Protein AF-A0AAN8AHF4-F1 (afdb_monomer_lite)

Organism: Eleginops maclovinus (NCBI:txid56733)

InterPro domains:
  IPR000933 Glycoside hydrolase, family 29 [PTHR10030] (126-225)
  IPR000933 Glycoside hydrolase, family 29 [SM00812] (24-226)
  IPR016286 Alpha-L-fucosidase, metazoa-type [PR00741] (83-99)
  IPR016286 Alpha-L-fucosidase, metazoa-type [PR00741] (102-120)
  IPR017853 Glycoside hydrolase superfamily [SSF51445] (24-225)
  IPR018526 Glycoside hydrolase, family 29, conserved site [PS00385] (202-213)
  IPR057739 Glycoside hydrolase family 29, N-terminal [PF01120] (23-51)
  IPR057739 Glycoside hydrolase family 29, N-terminal [PF01120] (125-225)

Structure (mmCIF, N/CA/C/O backbone):
data_AF-A0AAN8AHF4-F1
#
_entry.id   AF-A0AAN8AHF4-F1
#
loop_
_atom_site.group_PDB
_atom_site.id
_atom_site.type_symbol
_atom_site.label_atom_id
_atom_site.label_alt_id
_atom_site.label_comp_id
_atom_site.label_asym_id
_atom_site.label_entity_id
_atom_site.label_seq_id
_atom_site.pdbx_PDB_ins_code
_atom_site.Cartn_x
_atom_site.Cartn_y
_atom_site.Cartn_z
_atom_site.occupancy
_atom_site.B_iso_or_equiv
_atom_site.auth_seq_id
_atom_site.auth_comp_id
_atom_site.auth_asym_id
_atom_site.auth_atom_id
_atom_site.pdbx_PDB_model_num
ATOM 1 N N . MET A 1 1 ? -67.833 -39.218 -8.937 1.00 38.69 1 MET A N 1
ATOM 2 C CA . MET A 1 1 ? -66.653 -38.737 -8.179 1.00 38.69 1 MET A CA 1
ATOM 3 C C . MET A 1 1 ? -66.336 -37.324 -8.656 1.00 38.69 1 MET A C 1
ATOM 5 O O . MET A 1 1 ? -66.493 -37.080 -9.844 1.00 38.69 1 MET A O 1
ATOM 9 N N . ARG A 1 2 ? -65.985 -36.392 -7.760 1.00 33.12 2 ARG A N 1
ATOM 10 C CA . ARG A 1 2 ? -65.618 -35.001 -8.103 1.00 33.12 2 ARG A CA 1
ATOM 11 C C . ARG A 1 2 ? -64.093 -34.839 -7.963 1.00 33.12 2 ARG A C 1
ATOM 13 O O . ARG A 1 2 ? -63.563 -35.407 -7.009 1.00 33.12 2 ARG A O 1
ATOM 20 N N . PRO A 1 3 ? -63.396 -34.105 -8.849 1.00 38.19 3 PRO A N 1
ATOM 21 C CA . PRO A 1 3 ? -61.986 -33.776 -8.643 1.00 38.19 3 PRO A CA 1
ATOM 22 C C . PRO A 1 3 ? -61.829 -32.755 -7.495 1.00 38.19 3 PRO A C 1
ATOM 24 O O . PRO A 1 3 ? -62.759 -31.980 -7.250 1.00 38.19 3 PRO A O 1
ATOM 27 N N . PRO A 1 4 ? -60.695 -32.751 -6.771 1.00 44.31 4 PRO A N 1
ATOM 28 C CA . PRO A 1 4 ? -60.495 -31.883 -5.614 1.00 44.31 4 PRO A CA 1
ATOM 29 C C . PRO A 1 4 ? -60.093 -30.455 -6.010 1.00 44.31 4 PRO A C 1
ATOM 31 O O . PRO A 1 4 ? -59.394 -30.234 -6.999 1.00 44.31 4 PRO A O 1
ATOM 34 N N . CYS A 1 5 ? -60.499 -29.485 -5.192 1.00 35.28 5 CYS A N 1
ATOM 35 C CA . CYS A 1 5 ? -60.098 -28.088 -5.327 1.00 35.28 5 CYS A CA 1
ATOM 36 C C . CYS A 1 5 ? -58.601 -27.924 -5.021 1.00 35.28 5 CYS A C 1
ATOM 38 O O . CYS A 1 5 ? -58.158 -28.262 -3.923 1.00 35.28 5 CYS A O 1
ATOM 40 N N . ILE A 1 6 ? -57.835 -27.352 -5.952 1.00 41.75 6 ILE A N 1
ATOM 41 C CA . ILE A 1 6 ? -56.453 -26.932 -5.690 1.00 41.75 6 ILE A CA 1
ATOM 42 C C . ILE A 1 6 ? -56.496 -25.586 -4.966 1.00 41.75 6 ILE A C 1
ATOM 44 O O . ILE A 1 6 ? -56.970 -24.587 -5.507 1.00 41.75 6 ILE A O 1
ATOM 48 N N . LEU A 1 7 ? -56.007 -25.571 -3.726 1.00 36.88 7 LEU A N 1
ATOM 49 C CA . LEU A 1 7 ? -55.890 -24.365 -2.918 1.00 36.88 7 LEU A CA 1
ATOM 50 C C . LEU A 1 7 ? -54.727 -23.519 -3.460 1.00 36.88 7 LEU A C 1
ATOM 52 O O . LEU A 1 7 ? -53.560 -23.844 -3.240 1.00 36.88 7 LEU A O 1
ATOM 56 N N . ALA A 1 8 ? -55.038 -22.451 -4.195 1.00 38.78 8 ALA A N 1
ATOM 57 C CA . ALA A 1 8 ? -54.035 -21.535 -4.729 1.00 38.78 8 ALA A CA 1
ATOM 58 C C . ALA A 1 8 ? -53.413 -20.703 -3.595 1.00 38.78 8 ALA A C 1
ATOM 60 O O . ALA A 1 8 ? -53.875 -19.608 -3.274 1.00 38.78 8 ALA A O 1
ATOM 61 N N . PHE A 1 9 ? -52.351 -21.228 -2.985 1.00 37.09 9 PHE A N 1
ATOM 62 C CA . PHE A 1 9 ? -51.504 -20.468 -2.074 1.00 37.09 9 PHE A CA 1
ATOM 63 C C . PHE A 1 9 ? -50.723 -19.439 -2.90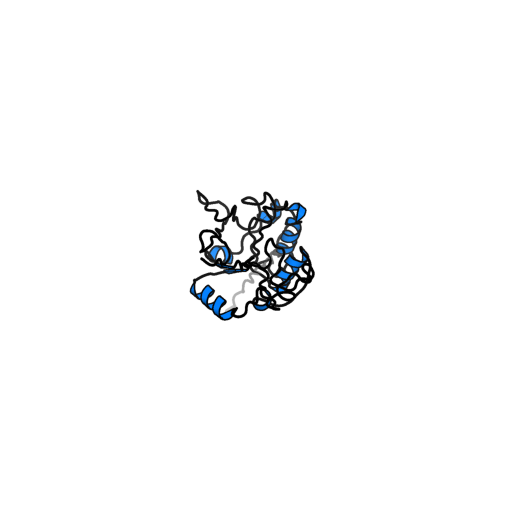4 1.00 37.09 9 PHE A C 1
ATOM 65 O O . PHE A 1 9 ? -49.637 -19.723 -3.411 1.00 37.09 9 PHE A O 1
ATOM 72 N N . MET A 1 10 ? -51.294 -18.243 -3.085 1.00 38.19 10 MET A N 1
ATOM 73 C CA . MET A 1 10 ? -50.546 -17.088 -3.580 1.00 38.19 10 MET A CA 1
ATOM 74 C C . MET A 1 10 ? -49.498 -16.734 -2.528 1.00 38.19 10 MET A C 1
ATOM 76 O O . MET A 1 10 ? -49.734 -15.922 -1.634 1.00 38.19 10 MET A O 1
ATOM 80 N N . CYS A 1 11 ? -48.336 -17.376 -2.631 1.00 34.38 11 CYS A N 1
ATOM 81 C CA . CYS A 1 11 ? -47.145 -16.947 -1.933 1.00 34.38 11 CYS A CA 1
ATOM 82 C C . CYS A 1 11 ? -46.786 -15.577 -2.507 1.00 34.38 11 CYS A C 1
ATOM 84 O O . CYS A 1 11 ? -46.173 -15.474 -3.571 1.00 34.38 11 CYS A O 1
ATOM 86 N N . VAL A 1 12 ? -47.252 -14.523 -1.833 1.00 43.41 12 VAL A N 1
ATOM 87 C CA . VAL A 1 12 ? -46.802 -13.160 -2.081 1.00 43.41 12 VAL A CA 1
ATOM 88 C C . VAL A 1 12 ? -45.327 -13.155 -1.718 1.00 43.41 12 VAL A C 1
ATOM 90 O O . VAL A 1 12 ? -44.956 -12.962 -0.561 1.00 43.41 12 VAL A O 1
ATOM 93 N N . ILE A 1 13 ? -44.486 -13.405 -2.723 1.00 48.22 13 ILE A N 1
ATOM 94 C CA . ILE A 1 13 ? -43.080 -13.040 -2.677 1.00 48.22 13 ILE A CA 1
ATOM 95 C C . ILE A 1 13 ? -43.102 -11.523 -2.583 1.00 48.22 13 ILE A C 1
ATOM 97 O O . ILE A 1 13 ? -43.191 -10.811 -3.584 1.00 48.22 13 ILE A O 1
ATOM 101 N N . LEU A 1 14 ? -43.088 -11.042 -1.342 1.00 40.38 14 LEU A N 1
ATOM 102 C CA . LEU A 1 14 ? -42.726 -9.681 -1.042 1.00 40.38 14 LEU A CA 1
ATOM 103 C C . LEU A 1 14 ? -41.308 -9.555 -1.591 1.00 40.38 14 LEU A C 1
ATOM 105 O O . LEU A 1 14 ? -40.358 -10.057 -0.989 1.00 40.38 14 LEU A O 1
ATOM 109 N N . LEU A 1 15 ? -41.185 -8.958 -2.778 1.00 44.09 15 LEU A N 1
ATOM 110 C CA . LEU A 1 15 ? -39.920 -8.469 -3.296 1.00 44.09 15 LEU A CA 1
ATOM 111 C C . LEU A 1 15 ? -39.477 -7.389 -2.316 1.00 44.09 15 LEU A C 1
ATOM 113 O O . LEU A 1 15 ? -39.756 -6.205 -2.497 1.00 44.09 15 LEU A O 1
ATOM 117 N N . MET A 1 16 ? -38.840 -7.833 -1.230 1.00 36.47 16 MET A N 1
ATOM 118 C CA . MET A 1 16 ? -38.055 -6.980 -0.370 1.00 36.47 16 MET A CA 1
ATOM 119 C C . MET A 1 16 ? -37.058 -6.323 -1.301 1.00 36.47 16 MET A C 1
ATOM 121 O O . MET A 1 16 ? -36.162 -6.974 -1.840 1.00 36.47 16 MET A O 1
ATOM 125 N N . TRP A 1 17 ? -37.289 -5.039 -1.541 1.00 35.91 17 TRP A N 1
ATOM 126 C CA . TRP A 1 17 ? -36.345 -4.165 -2.192 1.00 35.91 17 TRP A CA 1
ATOM 127 C C . TRP A 1 17 ? -35.107 -4.151 -1.304 1.00 35.91 17 TRP A C 1
ATOM 129 O O . TRP A 1 17 ? -35.029 -3.386 -0.347 1.00 35.91 17 TRP A O 1
ATOM 139 N N . ILE A 1 18 ? -34.179 -5.074 -1.576 1.00 41.53 18 ILE A N 1
ATOM 140 C CA . ILE A 1 18 ? -32.834 -5.034 -1.022 1.00 41.53 18 ILE A CA 1
ATOM 141 C C . ILE A 1 18 ? -32.282 -3.695 -1.503 1.00 41.53 18 ILE A C 1
ATOM 143 O O . ILE A 1 18 ? -32.168 -3.511 -2.722 1.00 41.53 18 ILE A O 1
ATOM 147 N N . PRO A 1 19 ? -31.960 -2.746 -0.606 1.00 41.09 19 PRO A N 1
ATOM 148 C CA . PRO A 1 19 ? -31.321 -1.512 -1.013 1.00 41.09 19 PRO A CA 1
ATOM 149 C C . PRO A 1 19 ? -29.890 -1.883 -1.406 1.00 41.09 19 PRO A C 1
ATOM 151 O O . PRO A 1 19 ? -28.977 -1.868 -0.588 1.00 41.09 19 PRO A O 1
ATOM 154 N N . GLY A 1 20 ? -29.699 -2.265 -2.670 1.00 40.81 20 GLY A N 1
ATOM 155 C CA . GLY A 1 20 ? -28.408 -2.624 -3.264 1.00 40.81 20 GLY A CA 1
ATOM 156 C C . GLY A 1 20 ? -27.466 -1.430 -3.446 1.00 40.81 20 GLY A C 1
ATOM 157 O O . GLY A 1 20 ? -26.623 -1.447 -4.335 1.00 40.81 20 GLY A O 1
ATOM 158 N N . GLY A 1 21 ? -27.640 -0.379 -2.645 1.00 45.28 21 GLY A N 1
ATOM 159 C CA . GLY A 1 21 ? -26.672 0.688 -2.474 1.00 45.28 21 GLY A CA 1
ATOM 160 C C . GLY A 1 21 ? -25.853 0.383 -1.233 1.00 45.28 21 GLY A C 1
ATOM 161 O O . GLY A 1 21 ? -26.339 0.554 -0.115 1.00 45.28 21 GLY A O 1
ATOM 162 N N . THR A 1 22 ? -24.607 -0.045 -1.423 1.00 58.72 22 THR A N 1
ATOM 163 C CA . THR A 1 22 ? -23.601 0.063 -0.367 1.00 58.72 22 THR A CA 1
ATOM 164 C C . THR A 1 22 ? -23.557 1.516 0.104 1.00 58.72 22 THR A C 1
ATOM 166 O O . THR A 1 22 ? -23.537 2.443 -0.712 1.00 58.72 22 THR A O 1
ATOM 169 N N . ALA A 1 23 ? -23.599 1.729 1.421 1.00 69.31 23 ALA A N 1
ATOM 170 C CA . ALA A 1 23 ? -23.460 3.066 1.983 1.00 69.31 23 ALA A CA 1
ATOM 171 C C . ALA A 1 23 ? -22.121 3.647 1.512 1.00 69.31 23 ALA A C 1
ATOM 173 O O . ALA A 1 23 ? -21.080 3.016 1.701 1.00 69.31 23 ALA A O 1
ATOM 174 N N . ARG A 1 24 ? -22.155 4.810 0.850 1.00 89.50 24 ARG A N 1
ATOM 175 C CA . ARG A 1 24 ? -20.937 5.425 0.320 1.00 89.50 24 ARG A CA 1
ATOM 176 C C . ARG A 1 24 ? -20.041 5.867 1.471 1.00 89.50 24 ARG A C 1
ATOM 178 O O . ARG A 1 24 ? -20.518 6.460 2.436 1.00 89.50 24 ARG A O 1
ATOM 185 N N . TYR A 1 25 ? -18.748 5.610 1.333 1.00 92.62 25 TYR A N 1
ATOM 186 C CA . TYR A 1 25 ? -17.740 6.068 2.277 1.00 92.62 25 TYR A CA 1
ATOM 187 C C . TYR A 1 25 ? -17.509 7.571 2.120 1.00 92.62 25 TYR A C 1
ATOM 189 O O . TYR A 1 25 ? -17.333 8.069 1.006 1.00 92.62 25 TYR A O 1
ATOM 197 N N . GLU A 1 26 ? -17.504 8.294 3.231 1.00 91.94 26 GLU A N 1
ATOM 198 C CA . GLU A 1 26 ? -17.165 9.714 3.279 1.00 91.94 26 GLU A CA 1
ATOM 199 C C . GLU A 1 26 ? -15.646 9.902 3.404 1.00 91.94 26 GLU A C 1
ATOM 201 O O . GLU A 1 26 ? -14.937 9.022 3.890 1.00 91.94 26 GLU A O 1
ATOM 206 N N . ALA A 1 27 ? -15.132 11.075 3.023 1.00 89.56 27 ALA A N 1
ATOM 207 C CA . ALA A 1 27 ? -13.710 11.424 3.125 1.00 89.56 27 ALA A CA 1
ATOM 208 C C . ALA A 1 27 ? -13.267 11.765 4.569 1.00 89.56 27 ALA A C 1
ATOM 210 O O . ALA A 1 27 ? -12.569 12.751 4.808 1.00 89.56 27 ALA A O 1
ATOM 211 N N . ASN A 1 28 ? -13.672 10.948 5.544 1.00 92.12 28 ASN A N 1
ATOM 212 C CA . ASN A 1 28 ? -13.270 11.047 6.945 1.00 92.12 28 ASN A CA 1
ATOM 213 C C . ASN A 1 28 ? -12.982 9.662 7.541 1.00 92.12 28 ASN A C 1
ATOM 215 O O . ASN A 1 28 ? -13.601 8.664 7.172 1.00 92.12 28 ASN A O 1
ATOM 219 N N . TRP A 1 29 ? -12.058 9.610 8.502 1.00 93.69 29 TRP A N 1
ATOM 220 C CA . TRP A 1 29 ? -11.602 8.356 9.107 1.00 93.69 29 TRP A CA 1
ATOM 221 C C . TRP A 1 29 ? -12.717 7.541 9.775 1.00 93.69 29 TRP A C 1
ATOM 223 O O . TRP A 1 29 ? -12.729 6.324 9.646 1.00 93.69 29 TRP A O 1
ATOM 233 N N . SER A 1 30 ? -13.713 8.192 10.387 1.00 93.25 30 SER A N 1
ATOM 234 C CA . SER A 1 30 ? -14.858 7.502 11.009 1.00 93.25 30 SER A CA 1
ATOM 235 C C . SER A 1 30 ? -15.657 6.652 10.008 1.00 93.25 30 SER A C 1
ATOM 237 O O . SER A 1 30 ? -16.135 5.571 10.349 1.00 93.25 30 SER A O 1
ATOM 239 N N . SER A 1 31 ? -15.773 7.114 8.759 1.00 94.56 31 SER A N 1
ATOM 240 C CA . SER A 1 31 ? -16.408 6.361 7.675 1.00 94.56 31 SER A CA 1
ATOM 241 C C . SER A 1 31 ? -15.459 5.325 7.061 1.00 94.56 31 SER A C 1
ATOM 243 O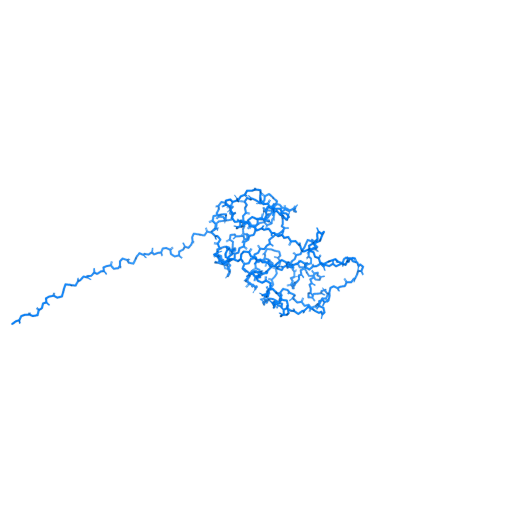 O . SER A 1 31 ? -15.832 4.164 6.892 1.00 94.56 31 SER A O 1
ATOM 245 N N . LEU A 1 32 ? -14.216 5.718 6.762 1.00 93.62 32 LEU A N 1
ATOM 246 C CA . LEU A 1 32 ? -13.232 4.867 6.081 1.00 93.62 32 LEU A CA 1
ATOM 247 C C . LEU A 1 32 ? -12.804 3.658 6.926 1.00 93.62 32 LEU A C 1
ATOM 249 O O . LEU A 1 32 ? -12.754 2.539 6.413 1.00 93.62 32 LEU A O 1
ATOM 253 N N . ASP A 1 33 ? -12.568 3.853 8.225 1.00 93.94 33 ASP A N 1
ATOM 254 C CA . ASP A 1 33 ? -12.136 2.797 9.151 1.00 93.94 33 ASP A CA 1
ATOM 255 C C . ASP A 1 33 ? -13.264 1.811 9.500 1.00 93.94 33 ASP A C 1
ATOM 257 O O . ASP A 1 33 ? -13.009 0.795 10.154 1.00 93.94 33 ASP A O 1
ATOM 261 N N . ALA A 1 34 ? -14.505 2.088 9.083 1.00 92.56 34 ALA A N 1
ATOM 262 C CA . ALA A 1 34 ? -15.643 1.178 9.200 1.00 92.56 34 ALA A CA 1
ATOM 263 C C . ALA A 1 34 ? -15.754 0.195 8.016 1.00 92.56 34 ALA A C 1
ATOM 265 O O . ALA A 1 34 ? -16.589 -0.713 8.052 1.00 92.56 34 ALA A O 1
ATOM 266 N N . ARG A 1 35 ? -14.932 0.342 6.962 1.00 92.31 35 ARG A N 1
ATOM 267 C CA . ARG A 1 35 ? -14.916 -0.594 5.829 1.00 92.31 35 ARG A CA 1
ATOM 268 C C . ARG A 1 35 ? -14.449 -1.988 6.284 1.00 92.31 35 ARG A C 1
ATOM 270 O O . ARG A 1 35 ? -13.342 -2.106 6.810 1.00 92.31 35 ARG A O 1
ATOM 277 N N . PRO A 1 36 ? -15.238 -3.058 6.064 1.00 92.81 36 PRO A N 1
ATOM 278 C CA . PRO A 1 36 ? -14.787 -4.414 6.352 1.00 92.81 36 PRO A CA 1
ATOM 279 C C . PRO A 1 36 ? -13.669 -4.819 5.387 1.00 92.81 36 PRO A C 1
ATOM 281 O O . PRO A 1 36 ? -13.697 -4.477 4.203 1.00 92.81 36 PRO A O 1
ATOM 284 N N . LEU A 1 37 ? -12.700 -5.590 5.880 1.00 91.69 37 LEU A N 1
ATOM 285 C CA . LEU A 1 37 ? -11.674 -6.172 5.021 1.00 91.69 37 LEU A CA 1
ATOM 286 C C . LEU A 1 37 ? -12.253 -7.306 4.153 1.00 91.69 37 LEU A C 1
ATOM 288 O O . LEU A 1 37 ? -13.049 -8.113 4.644 1.00 91.69 37 LEU A O 1
ATOM 292 N N . PRO A 1 38 ? -11.825 -7.417 2.886 1.00 93.12 38 PRO A N 1
ATOM 293 C CA . PRO A 1 38 ? -12.194 -8.510 2.007 1.00 93.12 38 PRO A CA 1
ATOM 294 C C . PRO A 1 38 ? -11.572 -9.821 2.499 1.00 93.12 38 PRO A C 1
ATOM 296 O O . PRO A 1 38 ? -10.428 -9.882 2.957 1.00 93.12 38 PRO A O 1
ATOM 299 N N . ARG A 1 39 ? -12.346 -10.902 2.381 1.00 92.81 39 ARG A N 1
ATOM 300 C CA . ARG A 1 39 ? -12.036 -12.207 2.983 1.00 92.81 39 ARG A CA 1
ATOM 301 C C . ARG A 1 39 ? -10.697 -12.803 2.529 1.00 92.81 39 ARG A C 1
ATOM 303 O O . ARG A 1 39 ? -10.022 -13.433 3.341 1.00 92.81 39 ARG A O 1
ATOM 310 N N . TRP A 1 40 ? -10.298 -12.575 1.276 1.00 93.19 40 TRP A N 1
ATOM 311 C CA . TRP A 1 40 ? -9.047 -13.105 0.725 1.00 93.19 40 TRP A CA 1
ATOM 312 C C . TRP A 1 40 ? -7.820 -12.638 1.527 1.00 93.19 40 TRP A C 1
ATOM 314 O O . TRP A 1 40 ? -6.910 -13.430 1.755 1.00 93.19 40 TRP A O 1
ATOM 324 N N . PHE A 1 41 ? -7.814 -11.392 2.021 1.00 92.31 41 PHE A N 1
ATOM 325 C CA . PHE A 1 41 ? -6.684 -10.843 2.775 1.00 92.31 41 PHE A CA 1
ATOM 326 C C . PHE A 1 41 ? -6.617 -11.411 4.194 1.00 92.31 41 PHE A C 1
ATOM 328 O O . PHE A 1 41 ? -5.527 -11.581 4.748 1.00 92.31 41 PHE A O 1
ATOM 335 N N . ASP A 1 42 ? -7.761 -11.783 4.788 1.00 90.50 42 ASP A N 1
ATOM 336 C CA . ASP A 1 42 ? -7.680 -12.588 6.000 1.00 90.50 42 ASP A CA 1
ATOM 337 C C . ASP A 1 42 ? -7.041 -13.945 5.703 1.00 90.50 42 ASP A C 1
ATOM 339 O O . ASP A 1 42 ? -6.094 -14.312 6.397 1.00 90.50 42 ASP A O 1
ATOM 343 N N . GLU A 1 43 ? -7.524 -14.656 4.683 1.00 91.25 43 GLU A N 1
ATOM 344 C CA . GLU A 1 43 ? -7.118 -16.025 4.337 1.00 91.25 43 GLU A CA 1
ATOM 345 C C . GLU A 1 43 ? -5.686 -16.145 3.790 1.00 91.25 43 GLU A C 1
ATOM 347 O O . GLU A 1 43 ? -5.088 -17.213 3.911 1.00 91.25 43 GLU A O 1
ATOM 352 N N . ALA A 1 44 ? -5.115 -15.068 3.246 1.00 88.44 44 ALA A N 1
ATOM 353 C CA . ALA A 1 44 ? -3.792 -15.046 2.624 1.00 88.44 44 ALA A CA 1
ATOM 354 C C . ALA A 1 44 ? -2.646 -15.450 3.573 1.00 88.44 44 ALA A C 1
ATOM 356 O O . ALA A 1 44 ? -1.797 -16.259 3.202 1.00 88.44 44 ALA A O 1
ATOM 357 N N . LYS A 1 45 ? -2.639 -14.894 4.795 1.00 89.62 45 LYS A N 1
ATOM 358 C CA . LYS A 1 45 ? -1.649 -15.053 5.891 1.00 89.62 45 LYS A CA 1
ATOM 359 C C . LYS A 1 45 ? -0.172 -14.714 5.581 1.00 89.62 45 LYS A C 1
ATOM 361 O O . LYS A 1 45 ? 0.514 -14.279 6.500 1.00 89.62 45 LYS A O 1
ATOM 366 N N . ILE A 1 46 ? 0.325 -14.917 4.358 1.00 87.38 46 ILE A N 1
ATOM 367 C CA . ILE A 1 46 ? 1.718 -14.686 3.933 1.00 87.38 46 ILE A CA 1
ATOM 368 C C . ILE A 1 46 ? 1.732 -14.018 2.551 1.00 87.38 46 ILE A C 1
ATOM 370 O O . ILE A 1 46 ? 1.065 -14.481 1.622 1.00 87.38 46 ILE A O 1
ATOM 374 N N . GLY A 1 47 ? 2.548 -12.975 2.406 1.00 84.44 47 GLY A N 1
ATOM 375 C CA . GLY A 1 47 ? 2.866 -12.326 1.135 1.00 84.44 47 GLY A CA 1
ATOM 376 C C . GLY A 1 47 ? 4.352 -11.988 1.033 1.00 84.44 47 GLY A C 1
ATOM 377 O O . GLY A 1 47 ? 5.091 -12.108 2.012 1.00 84.44 47 GLY A O 1
ATOM 378 N N . ILE A 1 48 ? 4.791 -11.580 -0.157 1.00 81.62 48 ILE A N 1
ATOM 379 C CA . ILE A 1 48 ? 6.175 -11.161 -0.425 1.00 81.62 48 ILE A CA 1
ATOM 380 C C . ILE A 1 48 ? 6.209 -9.664 -0.714 1.00 81.62 48 ILE A C 1
ATOM 382 O O . ILE A 1 48 ? 5.450 -9.180 -1.546 1.00 81.62 48 ILE A O 1
ATOM 386 N N . PHE A 1 49 ? 7.120 -8.947 -0.057 1.00 81.81 49 PHE A N 1
ATOM 387 C CA . PHE A 1 49 ? 7.393 -7.539 -0.330 1.00 81.81 49 PHE A CA 1
ATOM 388 C C . PHE A 1 49 ? 8.691 -7.422 -1.133 1.00 81.81 49 PHE A C 1
ATOM 390 O O . PHE A 1 49 ? 9.743 -7.888 -0.694 1.00 81.81 49 PHE A O 1
ATOM 397 N N . ILE A 1 50 ? 8.619 -6.798 -2.305 1.00 76.62 50 ILE A N 1
ATOM 398 C CA . ILE A 1 50 ? 9.745 -6.550 -3.202 1.00 76.62 50 ILE A CA 1
ATOM 399 C C . ILE A 1 50 ? 10.123 -5.080 -3.089 1.00 76.62 50 ILE A C 1
ATOM 401 O O . ILE A 1 50 ? 9.349 -4.203 -3.471 1.00 76.62 50 ILE A O 1
ATOM 405 N N . HIS A 1 51 ? 11.339 -4.831 -2.615 1.00 75.75 51 HIS A N 1
ATOM 406 C CA . HIS A 1 51 ? 11.912 -3.498 -2.501 1.00 75.75 51 HIS A CA 1
ATOM 407 C C . HIS A 1 51 ? 13.187 -3.426 -3.364 1.00 75.75 51 HIS A C 1
ATOM 409 O O . HIS A 1 51 ? 14.267 -3.791 -2.890 1.00 75.75 51 HIS A O 1
ATOM 415 N N . PRO A 1 52 ? 13.089 -3.036 -4.651 1.00 68.38 52 PRO A N 1
ATOM 416 C CA . PRO A 1 52 ? 14.252 -2.937 -5.528 1.00 68.38 52 PRO A CA 1
ATOM 417 C C . PRO A 1 52 ? 15.186 -1.837 -5.014 1.00 68.38 52 PRO A C 1
ATOM 419 O O . PRO A 1 52 ? 14.777 -0.682 -4.926 1.00 68.38 52 PRO A O 1
ATOM 422 N N . SER A 1 53 ? 16.432 -2.169 -4.671 1.00 56.84 53 SER A N 1
ATOM 423 C CA . SER A 1 53 ? 17.426 -1.154 -4.317 1.00 56.84 53 SER A CA 1
ATOM 424 C C . SER A 1 53 ? 18.124 -0.616 -5.558 1.00 56.84 53 SER A C 1
ATOM 426 O O . SER A 1 53 ? 18.624 -1.360 -6.403 1.00 56.84 53 SER A O 1
ATOM 428 N N . ARG A 1 54 ? 18.259 0.707 -5.606 1.00 53.81 54 ARG A N 1
ATOM 429 C CA . ARG A 1 54 ? 19.337 1.350 -6.345 1.00 53.81 54 ARG A CA 1
ATOM 430 C C . ARG A 1 54 ? 20.590 1.301 -5.472 1.00 53.81 54 ARG A C 1
ATOM 432 O O . ARG A 1 54 ? 20.600 1.910 -4.405 1.00 53.81 54 ARG A O 1
ATOM 439 N N . SER A 1 55 ? 21.650 0.614 -5.907 1.00 44.41 55 SER A N 1
ATOM 440 C CA . SER A 1 55 ? 22.966 0.911 -5.328 1.00 44.41 55 SER A CA 1
ATOM 441 C C . SER A 1 55 ? 23.316 2.353 -5.697 1.00 44.41 55 SER A C 1
ATOM 443 O O . SER A 1 55 ? 23.269 2.725 -6.871 1.00 44.41 55 SER A O 1
ATOM 445 N N . LEU A 1 56 ? 23.617 3.175 -4.693 1.00 41.94 56 LEU A N 1
ATOM 446 C CA . LEU A 1 56 ? 23.988 4.581 -4.880 1.00 41.94 56 LEU A CA 1
ATOM 447 C C . LEU A 1 56 ? 25.465 4.756 -5.273 1.00 41.94 56 LEU A C 1
ATOM 449 O O . LEU A 1 56 ? 25.941 5.888 -5.388 1.00 41.94 56 LEU A O 1
ATOM 453 N N . ASP A 1 57 ? 26.176 3.659 -5.540 1.00 37.88 57 ASP A N 1
ATOM 454 C CA . ASP A 1 57 ? 27.573 3.685 -5.955 1.00 37.88 57 ASP A CA 1
ATOM 455 C C . ASP A 1 57 ? 27.726 4.184 -7.404 1.00 37.88 57 ASP A C 1
ATOM 457 O O . ASP A 1 57 ? 27.659 3.455 -8.399 1.00 37.88 57 ASP A O 1
ATOM 461 N N . SER A 1 58 ? 27.985 5.490 -7.494 1.00 38.62 58 SER A N 1
ATOM 462 C CA . SER A 1 58 ? 28.642 6.182 -8.609 1.00 38.62 58 SER A CA 1
ATOM 463 C C . SER A 1 58 ? 28.060 5.946 -10.013 1.00 38.62 58 SER A C 1
ATOM 465 O O . SER A 1 58 ? 28.670 5.304 -10.863 1.00 38.62 58 SER A O 1
ATOM 467 N N . GLY A 1 59 ? 26.907 6.558 -10.302 1.00 46.19 59 GLY A N 1
ATOM 468 C CA . GLY A 1 59 ? 26.457 6.814 -11.682 1.00 46.19 59 GLY A CA 1
ATOM 469 C C . GLY A 1 59 ? 26.011 5.593 -12.496 1.00 46.19 59 GLY A C 1
ATOM 470 O O . GLY A 1 59 ? 25.671 5.739 -13.670 1.00 46.19 59 GLY A O 1
ATOM 471 N N . SER A 1 60 ? 25.960 4.409 -11.889 1.00 51.66 60 SER A N 1
ATOM 472 C CA . SER A 1 60 ? 25.378 3.222 -12.507 1.00 51.66 60 SER A CA 1
ATOM 473 C C . SER A 1 60 ? 23.856 3.383 -12.670 1.00 51.66 60 SER A C 1
ATOM 475 O O . SER A 1 60 ? 23.140 3.877 -11.793 1.00 51.66 60 SER A O 1
ATOM 477 N N . THR A 1 61 ? 23.348 3.016 -13.847 1.00 55.28 61 THR A N 1
ATOM 478 C CA . THR A 1 61 ? 21.909 2.997 -14.146 1.00 55.28 61 THR A CA 1
ATOM 479 C C . THR A 1 61 ? 21.379 1.587 -13.921 1.00 55.28 61 THR A C 1
ATOM 481 O O . THR A 1 61 ? 21.996 0.624 -14.376 1.00 55.28 61 THR A O 1
ATOM 484 N N . ILE A 1 62 ? 20.232 1.448 -13.249 1.00 60.88 62 ILE A N 1
ATOM 485 C CA . ILE A 1 62 ? 19.523 0.162 -13.168 1.00 60.88 62 ILE A CA 1
ATOM 486 C C . ILE A 1 62 ? 19.179 -0.259 -14.600 1.00 60.88 62 ILE A C 1
ATOM 488 O O . ILE A 1 62 ? 18.634 0.549 -15.340 1.00 60.88 62 ILE A O 1
ATOM 492 N N . ARG A 1 63 ? 19.503 -1.494 -15.001 1.00 56.81 63 ARG A N 1
ATOM 493 C CA . ARG A 1 63 ? 19.199 -2.013 -16.352 1.00 56.81 63 ARG A CA 1
ATOM 494 C C . ARG A 1 63 ? 18.198 -3.160 -16.387 1.00 56.81 63 ARG A C 1
ATOM 496 O O . ARG A 1 63 ? 17.685 -3.455 -17.455 1.00 56.81 63 ARG A O 1
ATOM 503 N N . ALA A 1 64 ? 17.933 -3.801 -15.244 1.00 65.69 64 ALA A N 1
ATOM 504 C CA . ALA A 1 64 ? 17.043 -4.964 -15.137 1.00 65.69 64 ALA A CA 1
ATOM 505 C C . ALA A 1 64 ? 17.331 -6.075 -16.182 1.00 65.69 64 ALA A C 1
ATOM 507 O O . ALA A 1 64 ? 16.435 -6.809 -16.580 1.00 65.69 64 ALA A O 1
ATOM 508 N N . GLU A 1 65 ? 18.591 -6.207 -16.616 1.00 72.31 65 GLU A N 1
ATOM 509 C CA . GLU A 1 65 ? 19.013 -7.003 -17.786 1.00 72.31 65 GLU A CA 1
ATOM 510 C C . GLU A 1 65 ? 18.712 -8.508 -17.652 1.00 72.31 65 GLU A C 1
ATOM 512 O O . GLU A 1 65 ? 18.493 -9.192 -18.647 1.00 72.31 65 GLU A O 1
ATOM 517 N N . PHE A 1 66 ? 18.626 -8.998 -16.412 1.00 75.88 66 PHE A N 1
ATOM 518 C CA . PHE A 1 66 ? 18.263 -10.376 -16.060 1.00 75.88 66 PHE A CA 1
ATOM 519 C C . PHE A 1 66 ? 16.931 -10.464 -15.289 1.00 75.88 66 PHE A C 1
ATOM 521 O O . PHE A 1 66 ? 16.697 -11.430 -14.564 1.00 75.88 66 PHE A O 1
ATOM 528 N N . PHE A 1 67 ? 16.070 -9.441 -15.381 1.00 72.12 67 PHE A N 1
ATOM 529 C CA . PHE A 1 67 ? 14.744 -9.473 -14.763 1.00 72.12 67 PHE A CA 1
ATOM 530 C C . PHE A 1 67 ? 13.760 -10.261 -15.632 1.00 72.12 67 PHE A C 1
ATOM 532 O O . PHE A 1 67 ? 13.307 -9.795 -16.681 1.00 72.12 67 PHE A O 1
ATOM 539 N N . ASP A 1 68 ? 13.418 -11.449 -15.143 1.00 73.00 68 ASP A N 1
ATOM 540 C CA . ASP A 1 68 ? 12.404 -12.328 -15.709 1.00 73.00 68 ASP A CA 1
ATOM 541 C C . ASP A 1 68 ? 11.212 -12.425 -14.731 1.00 73.00 68 ASP A C 1
ATOM 543 O O . ASP A 1 68 ? 11.344 -13.036 -13.661 1.00 73.00 68 ASP A O 1
ATOM 547 N N . PRO A 1 69 ? 10.055 -11.812 -15.052 1.00 70.00 69 PRO A N 1
ATOM 548 C CA . PRO A 1 69 ? 8.890 -11.833 -14.175 1.00 70.00 69 PRO A CA 1
ATOM 549 C C . PRO A 1 69 ? 8.234 -13.220 -14.074 1.00 70.00 69 PRO A C 1
ATOM 551 O O . PRO A 1 69 ? 7.565 -13.479 -13.073 1.00 70.00 69 PRO A O 1
ATOM 554 N N . GLU A 1 70 ? 8.431 -14.125 -15.042 1.00 64.31 70 GLU A N 1
ATOM 555 C CA . GLU A 1 70 ? 7.881 -15.487 -14.990 1.00 64.31 70 GLU A CA 1
ATOM 556 C C . GLU A 1 70 ? 8.641 -16.327 -13.957 1.00 64.31 70 GLU A C 1
ATOM 558 O O . GLU A 1 70 ? 8.025 -16.934 -13.078 1.00 64.31 70 GLU A O 1
ATOM 563 N N . ILE A 1 71 ? 9.979 -16.261 -13.969 1.00 70.94 71 ILE A N 1
ATOM 564 C CA . ILE A 1 71 ? 10.829 -16.903 -12.947 1.00 70.94 71 ILE A CA 1
ATOM 565 C C . ILE A 1 71 ? 10.485 -16.375 -11.546 1.00 70.94 71 ILE A C 1
ATOM 567 O O . ILE A 1 71 ? 10.401 -17.145 -10.586 1.00 70.94 71 ILE A O 1
ATOM 571 N N . TRP A 1 72 ? 10.256 -15.066 -11.415 1.00 69.31 72 TRP A N 1
ATOM 572 C CA . TRP A 1 72 ? 9.859 -14.453 -10.145 1.00 69.31 72 TRP A CA 1
ATOM 573 C C . TRP A 1 72 ? 8.479 -14.945 -9.685 1.00 69.31 72 TRP A C 1
ATOM 575 O O . TRP A 1 72 ? 8.331 -15.349 -8.530 1.00 69.31 72 TRP A O 1
ATOM 585 N N . ALA A 1 73 ? 7.490 -14.993 -10.582 1.00 64.88 73 ALA A N 1
ATOM 586 C CA . ALA A 1 73 ? 6.155 -15.507 -10.280 1.00 64.88 73 ALA A CA 1
ATOM 587 C C . ALA A 1 73 ? 6.177 -16.979 -9.827 1.00 64.88 73 ALA A C 1
ATOM 589 O O . ALA A 1 73 ? 5.504 -17.327 -8.851 1.00 64.88 73 ALA A O 1
ATOM 590 N N . ASP A 1 74 ? 6.982 -17.830 -10.469 1.00 66.50 74 ASP A N 1
ATOM 591 C CA . ASP A 1 74 ? 7.145 -19.233 -10.073 1.00 66.50 74 ASP A CA 1
ATOM 592 C C . ASP A 1 74 ? 7.808 -19.376 -8.694 1.00 66.50 74 ASP A C 1
ATOM 594 O O . ASP A 1 74 ? 7.335 -20.162 -7.868 1.00 66.50 74 ASP A O 1
ATOM 598 N N . ILE A 1 75 ? 8.834 -18.572 -8.383 1.00 73.00 75 ILE A N 1
ATOM 599 C CA . ILE A 1 75 ? 9.454 -18.532 -7.045 1.00 73.00 75 ILE A CA 1
ATOM 600 C C . ILE A 1 75 ? 8.433 -18.105 -5.979 1.00 73.00 75 ILE A C 1
ATOM 602 O O . ILE A 1 75 ? 8.332 -18.734 -4.921 1.00 73.00 75 ILE A O 1
ATOM 606 N N . PHE A 1 76 ? 7.637 -17.067 -6.246 1.00 72.00 76 PHE A N 1
ATOM 607 C CA . PHE A 1 76 ? 6.626 -16.577 -5.305 1.00 72.00 76 PHE A CA 1
ATOM 608 C C . PHE A 1 76 ? 5.532 -17.615 -5.065 1.00 72.00 76 PHE A C 1
ATOM 610 O O . PHE A 1 76 ? 5.195 -17.907 -3.916 1.00 72.00 76 PHE A O 1
ATOM 617 N N . LYS A 1 77 ? 5.053 -18.266 -6.123 1.00 64.94 77 LYS A N 1
ATOM 618 C CA . LYS A 1 77 ? 4.103 -19.375 -6.035 1.00 64.94 77 LYS A CA 1
ATOM 619 C C . LYS A 1 77 ? 4.673 -20.569 -5.259 1.00 64.94 77 LYS A C 1
ATOM 621 O O . LYS A 1 77 ? 3.973 -21.130 -4.416 1.00 64.94 77 LYS A O 1
ATOM 626 N N . ALA A 1 78 ? 5.940 -20.924 -5.485 1.00 73.38 78 ALA A N 1
ATOM 627 C CA . ALA A 1 78 ? 6.629 -22.006 -4.778 1.00 73.38 78 ALA A CA 1
ATOM 628 C C . ALA A 1 78 ? 6.857 -21.704 -3.284 1.00 73.38 78 ALA A C 1
ATOM 630 O O . ALA A 1 78 ? 6.811 -22.618 -2.463 1.00 73.38 78 ALA A O 1
ATOM 631 N N . SER A 1 79 ? 7.040 -20.431 -2.912 1.00 72.19 79 SER A N 1
ATOM 632 C CA . SER A 1 79 ? 7.171 -20.002 -1.508 1.00 72.19 79 SER A CA 1
ATOM 633 C C . SER A 1 79 ? 5.879 -20.122 -0.682 1.00 72.19 79 SER A C 1
ATOM 635 O O . SER A 1 79 ? 5.917 -20.016 0.543 1.00 72.19 79 SER A O 1
ATOM 637 N N . GLY A 1 80 ? 4.729 -20.316 -1.338 1.00 75.38 80 GLY A N 1
ATOM 638 C CA . GLY A 1 80 ? 3.411 -20.330 -0.700 1.00 75.38 80 GLY A CA 1
ATOM 639 C C . GLY A 1 80 ? 2.800 -18.945 -0.450 1.00 75.38 80 GLY A C 1
ATOM 640 O O . GLY A 1 80 ? 1.722 -18.868 0.143 1.00 75.38 80 GLY A O 1
ATOM 641 N N . ALA A 1 81 ? 3.444 -17.866 -0.910 1.00 67.31 81 ALA A N 1
ATOM 642 C CA . ALA A 1 81 ? 2.903 -16.512 -0.846 1.00 67.31 81 ALA A CA 1
ATOM 643 C C . ALA A 1 81 ? 1.550 -16.407 -1.574 1.00 67.31 81 ALA A C 1
ATOM 645 O O . ALA A 1 81 ? 1.341 -16.990 -2.641 1.00 67.31 81 ALA A O 1
ATOM 646 N N . ARG A 1 82 ? 0.616 -15.655 -0.984 1.00 71.50 82 ARG A N 1
ATOM 647 C CA . ARG A 1 82 ? -0.742 -15.446 -1.516 1.00 71.50 82 ARG A CA 1
ATOM 648 C C . ARG A 1 82 ? -0.959 -14.065 -2.128 1.00 71.50 82 ARG A C 1
ATOM 650 O O . ARG A 1 82 ? -1.954 -13.872 -2.813 1.00 71.50 82 ARG A O 1
ATOM 657 N N . TYR A 1 83 ? -0.033 -13.140 -1.898 1.00 66.19 83 TYR A N 1
ATOM 658 C CA . TYR A 1 83 ? 0.023 -11.820 -2.520 1.00 66.19 83 TYR A CA 1
ATOM 659 C C . TYR A 1 83 ? 1.480 -11.362 -2.640 1.00 66.19 83 TYR A C 1
ATOM 661 O O . TYR A 1 83 ? 2.363 -11.852 -1.926 1.00 66.19 83 TYR A O 1
ATOM 669 N N . VAL A 1 84 ? 1.724 -10.422 -3.549 1.00 58.22 84 VAL A N 1
ATOM 670 C CA . VAL A 1 84 ? 3.028 -9.794 -3.776 1.00 58.22 84 VAL A CA 1
ATOM 671 C C . VAL A 1 84 ? 2.830 -8.283 -3.757 1.00 58.22 84 VAL A C 1
ATOM 673 O O . VAL A 1 84 ? 1.906 -7.772 -4.384 1.00 58.22 84 VAL A O 1
ATOM 676 N N . VAL A 1 85 ? 3.693 -7.576 -3.035 1.00 73.25 85 VAL A N 1
ATOM 677 C CA . VAL A 1 85 ? 3.733 -6.113 -2.961 1.00 73.25 85 VAL A CA 1
ATOM 678 C C . VAL A 1 85 ? 5.014 -5.659 -3.644 1.00 73.25 85 VAL A C 1
ATOM 680 O O . VAL A 1 85 ? 6.099 -6.070 -3.241 1.00 73.25 85 VAL A O 1
ATOM 683 N N . PHE A 1 86 ? 4.906 -4.837 -4.684 1.00 56.94 86 PHE A N 1
ATOM 684 C CA . PHE A 1 86 ? 6.054 -4.304 -5.417 1.00 56.94 86 PHE A CA 1
ATOM 685 C C . PHE A 1 86 ? 6.160 -2.796 -5.184 1.00 56.94 86 PHE A C 1
ATOM 687 O O . PHE A 1 86 ? 5.189 -2.074 -5.418 1.00 56.94 86 PHE A O 1
ATOM 694 N N . THR A 1 87 ? 7.325 -2.306 -4.745 1.00 67.38 87 THR A N 1
ATOM 695 C CA . THR A 1 87 ? 7.562 -0.862 -4.594 1.00 67.38 87 THR A CA 1
ATOM 696 C C . THR A 1 87 ? 7.504 -0.171 -5.957 1.00 67.38 87 THR A C 1
ATOM 698 O O . THR A 1 87 ? 8.465 -0.188 -6.730 1.00 67.38 87 THR A O 1
ATOM 701 N N . SER A 1 88 ? 6.377 0.473 -6.255 1.00 54.50 88 SER A N 1
ATOM 702 C CA . SER A 1 88 ? 6.207 1.251 -7.481 1.00 54.50 88 SER A CA 1
ATOM 703 C C . SER A 1 88 ? 7.071 2.521 -7.457 1.00 54.50 88 SER A C 1
ATOM 705 O O . SER A 1 88 ? 7.759 2.813 -8.435 1.00 54.50 88 SER A O 1
ATOM 707 N N . LYS A 1 89 ? 7.056 3.260 -6.339 1.00 53.31 89 LYS A N 1
ATOM 708 C CA . LYS A 1 89 ? 7.813 4.498 -6.085 1.00 53.31 89 LYS A CA 1
ATOM 709 C C . LYS A 1 89 ? 8.398 4.452 -4.678 1.00 53.31 89 LYS A C 1
ATOM 711 O O . LYS A 1 89 ? 7.704 4.052 -3.748 1.00 53.31 89 LYS A O 1
ATOM 716 N N . HIS A 1 90 ? 9.644 4.885 -4.524 1.00 60.12 90 HIS A N 1
ATOM 717 C CA . HIS A 1 90 ? 10.301 5.023 -3.222 1.00 60.12 90 HIS A CA 1
ATOM 718 C C . HIS A 1 90 ? 10.620 6.498 -2.917 1.00 60.12 90 HIS A C 1
ATOM 720 O O . HIS A 1 90 ? 10.356 7.385 -3.731 1.00 60.12 90 HIS A O 1
ATOM 726 N N . HIS A 1 91 ? 11.171 6.777 -1.735 1.00 50.94 91 HIS A N 1
ATOM 727 C CA . HIS A 1 91 ? 11.383 8.130 -1.211 1.00 50.94 91 HIS A CA 1
ATOM 728 C C . HIS A 1 91 ? 12.329 9.002 -2.058 1.00 50.94 91 HIS A C 1
ATOM 730 O O . HIS A 1 91 ? 12.237 10.224 -2.012 1.00 50.94 91 HIS A O 1
ATOM 736 N N . GLU A 1 92 ? 13.180 8.403 -2.898 1.00 47.25 92 GLU A N 1
ATOM 737 C CA . GLU A 1 92 ? 13.980 9.107 -3.917 1.00 47.25 92 GLU A CA 1
ATOM 738 C C . GLU A 1 92 ? 13.168 9.661 -5.110 1.00 47.25 92 GLU A C 1
ATOM 740 O O . GLU A 1 92 ? 13.737 10.189 -6.069 1.00 47.25 92 GLU A O 1
ATOM 745 N N . GLY A 1 93 ? 11.843 9.491 -5.104 1.00 55.47 93 GLY A N 1
ATOM 746 C CA . GLY A 1 93 ? 10.925 9.989 -6.129 1.00 55.47 93 GLY A CA 1
ATOM 747 C C . GLY A 1 93 ? 10.963 9.232 -7.460 1.00 55.47 93 GLY A C 1
ATOM 748 O O . GLY A 1 93 ? 10.124 9.501 -8.317 1.00 55.47 93 GLY A O 1
ATOM 749 N N . PHE A 1 94 ? 11.890 8.286 -7.638 1.00 57.81 94 PHE A N 1
ATOM 750 C CA . PHE A 1 94 ? 11.996 7.470 -8.846 1.00 57.81 94 PHE A CA 1
ATOM 751 C C . PHE A 1 94 ? 10.793 6.531 -8.976 1.00 57.81 94 PHE A C 1
ATOM 753 O O . PHE A 1 94 ? 10.410 5.860 -8.014 1.00 57.81 94 PHE A O 1
ATOM 760 N N . THR A 1 95 ? 10.202 6.484 -10.169 1.00 62.53 95 THR A N 1
ATOM 761 C CA . THR A 1 95 ? 9.037 5.643 -10.476 1.00 62.53 95 THR A CA 1
ATOM 762 C C . THR A 1 95 ? 9.443 4.469 -11.368 1.00 62.53 95 THR A C 1
ATOM 764 O O . THR A 1 95 ? 10.080 4.642 -12.404 1.00 62.53 95 THR A O 1
ATOM 767 N N . ASN A 1 96 ? 9.058 3.251 -10.981 1.00 61.41 96 ASN A N 1
ATOM 768 C CA . ASN A 1 96 ? 9.313 2.018 -11.743 1.00 61.41 96 ASN A CA 1
ATOM 769 C C . ASN A 1 96 ? 8.329 1.815 -12.922 1.00 61.41 96 ASN A C 1
ATOM 771 O O . ASN A 1 96 ? 8.151 0.697 -13.406 1.00 61.41 96 ASN A O 1
ATOM 775 N N . TRP A 1 97 ? 7.663 2.890 -13.354 1.00 64.38 97 TRP A N 1
ATOM 776 C CA . TRP A 1 97 ? 6.704 2.947 -14.459 1.00 64.38 97 TRP A CA 1
ATOM 777 C C . TRP A 1 97 ? 6.749 4.339 -15.116 1.00 64.38 97 TRP A C 1
ATOM 779 O O . TRP A 1 97 ? 7.174 5.292 -14.460 1.00 64.38 97 TRP A O 1
ATOM 789 N N . PRO A 1 98 ? 6.298 4.518 -16.372 1.00 64.75 98 PRO A N 1
ATOM 790 C CA . PRO A 1 98 ? 6.225 5.834 -16.994 1.00 64.75 98 PRO A CA 1
ATOM 791 C C . PRO A 1 98 ? 5.136 6.685 -16.321 1.00 64.75 98 PRO A C 1
ATOM 793 O O . PRO A 1 98 ? 3.942 6.469 -16.534 1.00 64.75 98 PRO A O 1
ATOM 796 N N . SER A 1 99 ? 5.552 7.681 -15.535 1.00 60.31 99 SER A N 1
ATOM 797 C CA . SER A 1 99 ? 4.696 8.772 -15.052 1.00 60.31 99 SER A CA 1
ATOM 798 C C . SER A 1 99 ? 5.247 10.115 -15.520 1.00 60.31 99 SER A C 1
ATOM 800 O O . SER A 1 99 ? 6.396 10.442 -15.218 1.00 60.31 99 SER A O 1
ATOM 802 N N . ALA A 1 100 ? 4.424 10.964 -16.146 1.00 60.50 100 ALA A N 1
ATOM 803 C CA . ALA A 1 100 ? 4.823 12.351 -16.416 1.00 60.50 100 ALA A CA 1
ATOM 804 C C . ALA A 1 100 ? 4.684 13.287 -15.195 1.00 60.50 100 ALA A C 1
ATOM 806 O O . ALA A 1 100 ? 5.011 14.469 -15.279 1.00 60.50 100 ALA A O 1
ATOM 807 N N . GLY A 1 101 ? 4.287 12.770 -14.024 1.00 58.09 101 GLY A N 1
ATOM 808 C CA . GLY A 1 101 ? 4.608 13.407 -12.738 1.00 58.09 101 GLY A CA 1
ATOM 809 C C . GLY A 1 101 ? 6.072 13.200 -12.320 1.00 58.09 101 GLY A C 1
ATOM 810 O O . GLY A 1 101 ? 6.530 13.770 -11.334 1.00 58.09 101 GLY A O 1
ATOM 811 N N . SER A 1 102 ? 6.832 12.385 -13.058 1.00 58.22 102 SER A N 1
ATOM 812 C CA . SER A 1 102 ? 8.264 12.116 -12.860 1.00 58.22 102 SER A CA 1
ATOM 813 C C . SER A 1 102 ? 8.986 12.029 -14.214 1.00 58.22 102 SER A C 1
ATOM 815 O O . SER A 1 102 ? 9.726 11.083 -14.497 1.00 58.22 102 SER A O 1
ATOM 817 N N . TRP A 1 103 ? 8.733 13.028 -15.070 1.00 52.78 103 TRP A N 1
ATOM 818 C CA . TRP A 1 103 ? 9.364 13.178 -16.385 1.00 52.78 103 TRP A CA 1
ATOM 819 C C . TRP A 1 103 ? 10.892 13.154 -16.272 1.00 52.78 103 TRP A C 1
ATOM 821 O O . TRP A 1 103 ? 11.469 13.900 -15.478 1.00 52.78 103 TRP A O 1
ATOM 831 N N . ASN A 1 104 ? 11.543 12.300 -17.067 1.00 66.62 104 ASN A N 1
ATOM 832 C CA . ASN A 1 104 ? 12.989 12.078 -17.055 1.00 66.62 104 ASN A CA 1
ATOM 833 C C . ASN A 1 104 ? 13.555 11.554 -15.707 1.00 66.62 104 ASN A C 1
ATOM 835 O O . ASN A 1 104 ? 14.751 11.677 -15.438 1.00 66.62 104 ASN A O 1
ATOM 839 N N . TRP A 1 105 ? 12.707 10.965 -14.849 1.00 66.38 105 TRP A N 1
ATOM 840 C CA . TRP A 1 105 ? 13.085 10.350 -13.564 1.00 66.38 105 TRP A CA 1
ATOM 841 C C . TRP A 1 105 ? 12.260 9.083 -13.256 1.00 66.38 105 TRP A C 1
ATOM 843 O O . TRP A 1 105 ? 11.661 8.922 -12.189 1.00 66.38 105 TRP A O 1
ATOM 853 N N . ASN A 1 106 ? 12.211 8.176 -14.230 1.00 71.44 106 ASN A N 1
ATOM 854 C CA . ASN A 1 106 ? 11.474 6.915 -14.162 1.00 71.44 106 ASN A CA 1
ATOM 855 C C . ASN A 1 106 ? 12.177 5.806 -14.968 1.00 71.44 106 ASN A C 1
ATOM 857 O O . ASN A 1 106 ? 13.086 6.095 -15.745 1.00 71.44 106 ASN A O 1
ATOM 861 N N . SER A 1 107 ? 11.759 4.548 -14.805 1.00 68.50 107 SER A N 1
ATOM 862 C CA . SER A 1 107 ? 12.412 3.378 -15.421 1.00 68.50 107 SER A CA 1
ATOM 863 C C . SER A 1 107 ? 12.277 3.277 -16.949 1.00 68.50 107 SER A C 1
ATOM 865 O O . SER A 1 107 ? 13.041 2.544 -17.579 1.00 68.50 107 SER A O 1
ATOM 867 N N . MET A 1 108 ? 11.343 4.010 -17.562 1.00 71.56 108 MET A N 1
ATOM 868 C CA . MET A 1 108 ? 11.207 4.103 -19.021 1.00 71.56 108 MET A CA 1
ATOM 869 C C . MET A 1 108 ? 12.153 5.158 -19.608 1.00 71.56 108 MET A C 1
ATOM 871 O O . MET A 1 108 ? 12.842 4.891 -20.594 1.00 71.56 108 MET A O 1
ATOM 875 N N . ASP A 1 109 ? 12.238 6.329 -18.979 1.00 66.44 109 ASP A N 1
ATOM 876 C CA . ASP A 1 109 ? 13.096 7.426 -19.436 1.00 66.44 109 ASP A CA 1
ATOM 877 C C . ASP A 1 109 ? 14.575 7.195 -19.071 1.00 66.44 109 ASP A C 1
ATOM 879 O O . ASP A 1 109 ? 15.472 7.576 -19.823 1.00 66.44 109 ASP A O 1
ATOM 883 N N . VAL A 1 110 ? 14.846 6.555 -17.926 1.00 62.84 110 VAL A N 1
ATOM 884 C CA . VAL A 1 110 ? 16.190 6.398 -17.351 1.00 62.84 110 VAL A CA 1
ATOM 885 C C . VAL A 1 110 ? 16.410 4.970 -16.843 1.00 62.84 110 VAL A C 1
ATOM 887 O O . VAL A 1 110 ? 15.844 4.556 -15.832 1.00 62.84 110 VAL A O 1
ATOM 890 N N . GLY A 1 111 ? 17.328 4.237 -17.479 1.00 66.56 111 GLY A N 1
ATOM 891 C CA . GLY A 1 111 ? 17.831 2.957 -16.972 1.00 66.56 111 GLY A CA 1
ATOM 892 C C . GLY A 1 111 ? 17.424 1.751 -17.812 1.00 66.56 111 GLY A C 1
ATOM 893 O O . GLY A 1 111 ? 18.044 1.539 -18.853 1.00 66.56 111 GLY A O 1
ATOM 894 N N . PRO A 1 112 ? 16.453 0.924 -17.376 1.00 64.88 112 PRO A N 1
ATOM 895 C CA . PRO A 1 112 ? 16.094 -0.298 -18.090 1.00 64.88 112 PRO A CA 1
ATOM 896 C C . PRO A 1 112 ? 15.301 -0.018 -19.374 1.00 64.88 112 PRO A C 1
ATOM 898 O O . PRO A 1 112 ? 15.117 -0.930 -20.173 1.00 64.88 112 PRO A O 1
ATOM 901 N N . HIS A 1 113 ? 14.826 1.221 -19.566 1.00 69.56 113 HIS A N 1
ATOM 902 C CA . HIS A 1 113 ? 13.932 1.629 -20.653 1.00 69.56 113 HIS A CA 1
ATOM 903 C C . HIS A 1 113 ? 12.691 0.728 -20.757 1.00 69.56 113 HIS A C 1
ATOM 905 O O . HIS A 1 113 ? 12.262 0.335 -21.842 1.00 69.56 113 HIS A O 1
ATOM 911 N N . ARG A 1 114 ? 12.148 0.374 -19.584 1.00 65.19 114 ARG A N 1
ATOM 912 C CA . ARG A 1 114 ? 11.112 -0.645 -19.405 1.00 65.19 114 ARG A CA 1
ATOM 913 C C . ARG A 1 114 ? 10.155 -0.262 -18.269 1.00 65.19 114 ARG A C 1
ATOM 915 O O . ARG A 1 114 ? 10.584 0.268 -17.241 1.00 65.19 114 ARG A O 1
ATOM 922 N N . ASP A 1 115 ? 8.861 -0.512 -18.461 1.00 67.69 115 ASP A N 1
ATOM 923 C CA . ASP A 1 115 ? 7.804 -0.267 -17.473 1.00 67.69 115 ASP A CA 1
ATOM 924 C C . ASP A 1 115 ? 7.754 -1.478 -16.534 1.00 67.69 115 ASP A C 1
ATOM 926 O O . ASP A 1 115 ? 7.050 -2.439 -16.814 1.00 67.69 115 ASP A O 1
ATOM 930 N N . LEU A 1 116 ? 8.543 -1.471 -15.454 1.00 66.25 116 LEU A N 1
ATOM 931 C CA . LEU A 1 116 ? 8.731 -2.650 -14.595 1.00 66.25 116 LEU A CA 1
ATOM 932 C C . LEU A 1 116 ? 7.472 -3.003 -13.791 1.00 66.25 116 LEU A C 1
ATOM 934 O O . LEU A 1 116 ? 7.252 -4.169 -13.471 1.00 66.25 116 LEU A O 1
ATOM 938 N N . VAL A 1 117 ? 6.636 -2.008 -13.474 1.00 63.62 117 VAL A N 1
ATOM 939 C CA . VAL A 1 117 ? 5.278 -2.263 -12.966 1.00 63.62 117 VAL A CA 1
ATOM 940 C C . VAL A 1 117 ? 4.365 -2.690 -14.131 1.00 63.62 117 VAL A C 1
ATOM 942 O O . VAL A 1 117 ? 3.541 -3.582 -13.964 1.00 63.62 117 VAL A O 1
ATOM 945 N N . GLY A 1 118 ? 4.559 -2.121 -15.328 1.00 56.84 118 GLY A N 1
ATOM 946 C CA . GLY A 1 118 ? 3.913 -2.458 -16.608 1.00 56.84 118 GLY A CA 1
ATOM 947 C C . GLY A 1 118 ? 4.017 -3.916 -17.052 1.00 56.84 118 GLY A C 1
ATOM 948 O O . GLY A 1 118 ? 3.042 -4.521 -17.493 1.00 56.84 118 GLY A O 1
ATOM 949 N N . ASP A 1 119 ? 5.199 -4.505 -16.894 1.00 60.41 119 ASP A N 1
ATOM 950 C CA . ASP A 1 119 ? 5.457 -5.927 -17.136 1.00 60.41 119 ASP A CA 1
ATOM 951 C C . ASP A 1 119 ? 4.665 -6.834 -16.176 1.00 60.41 119 ASP A C 1
ATOM 953 O O . ASP A 1 119 ? 4.490 -8.021 -16.446 1.00 60.41 119 ASP A O 1
ATOM 957 N N . LEU A 1 120 ? 4.161 -6.269 -15.072 1.00 54.56 120 LEU A N 1
ATOM 958 C CA . LEU A 1 120 ? 3.273 -6.911 -14.106 1.00 54.56 120 LEU A CA 1
ATOM 959 C C . LEU A 1 120 ? 1.791 -6.457 -14.257 1.00 54.56 120 LEU A C 1
ATOM 961 O O . LEU A 1 120 ? 0.929 -7.011 -13.575 1.00 54.56 120 LEU A O 1
ATOM 965 N N . GLY A 1 121 ? 1.454 -5.519 -15.167 1.00 40.34 121 GLY A N 1
ATOM 966 C CA . GLY A 1 121 ? 0.074 -5.138 -15.556 1.00 40.34 121 GLY A CA 1
ATOM 967 C C . GLY A 1 121 ? -0.040 -3.889 -16.478 1.00 40.34 121 GLY A C 1
ATOM 968 O O . GLY A 1 121 ? 0.833 -3.043 -16.517 1.00 40.34 121 GLY A O 1
ATOM 969 N N . CYS A 1 122 ? -1.110 -3.718 -17.266 1.00 33.69 122 CYS A N 1
ATOM 970 C CA . CYS A 1 122 ? -1.085 -2.868 -18.490 1.00 33.69 122 CYS A CA 1
ATOM 971 C C . CYS A 1 122 ? -1.588 -1.387 -18.372 1.00 33.69 122 CYS A C 1
ATOM 973 O O . CYS A 1 122 ? -2.549 -1.165 -17.656 1.00 33.69 122 CYS A O 1
ATOM 975 N N . SER A 1 123 ? -0.980 -0.434 -19.135 1.00 31.86 123 SER A N 1
ATOM 976 C CA . SER A 1 123 ? -1.181 1.050 -19.433 1.00 31.86 123 SER A CA 1
ATOM 977 C C . SER A 1 123 ? -2.452 1.877 -19.028 1.00 31.86 123 SER A C 1
ATOM 979 O O . SER A 1 123 ? -3.545 1.333 -19.121 1.00 31.86 123 SER A O 1
ATOM 981 N N . CYS A 1 124 ? -2.444 3.218 -18.745 1.00 26.25 124 CYS A N 1
ATOM 982 C CA . CYS A 1 124 ? -1.402 4.260 -18.433 1.00 26.25 124 CYS A CA 1
ATOM 983 C C . CYS A 1 124 ? -1.937 5.714 -18.125 1.00 26.25 124 CYS A C 1
ATOM 985 O O . CYS A 1 124 ? -2.912 6.119 -18.753 1.00 26.25 124 CYS A O 1
ATOM 987 N N . GLN A 1 125 ? -1.147 6.511 -17.355 1.00 30.30 125 GLN A N 1
ATOM 988 C CA . GLN A 1 125 ? -1.003 8.001 -17.201 1.00 30.30 125 GLN A CA 1
ATOM 989 C C . GLN A 1 125 ? -1.587 8.796 -15.974 1.00 30.30 125 GLN A C 1
ATOM 991 O O . GLN A 1 125 ? -2.751 9.179 -15.952 1.00 30.30 125 GLN A O 1
ATOM 996 N N . GLU A 1 126 ? -0.655 9.261 -15.106 1.00 28.23 126 GLU A N 1
ATOM 997 C CA . GLU A 1 126 ? -0.336 10.677 -14.708 1.00 28.23 126 GLU A CA 1
ATOM 998 C C . GLU A 1 126 ? -0.736 11.387 -13.369 1.00 28.23 126 GLU A C 1
ATOM 1000 O O . GLU A 1 126 ? -1.890 11.655 -13.070 1.00 28.23 126 GLU A O 1
ATOM 1005 N N . GLN A 1 127 ? 0.324 11.886 -12.690 1.00 28.88 127 GLN A N 1
ATOM 1006 C CA . GLN A 1 127 ? 0.493 12.869 -11.581 1.00 28.88 127 GLN A CA 1
ATOM 1007 C C . GLN A 1 127 ? -0.039 12.573 -10.153 1.00 28.88 127 GLN A C 1
ATOM 1009 O O . GLN A 1 127 ? -1.225 12.638 -9.888 1.00 28.88 127 GLN A O 1
ATOM 1014 N N . THR A 1 128 ? 0.862 12.327 -9.188 1.00 41.50 128 THR A N 1
ATOM 1015 C CA . THR A 1 128 ? 0.674 12.139 -7.712 1.00 41.50 128 THR A CA 1
ATOM 1016 C C . THR A 1 128 ? -0.652 11.575 -7.154 1.00 41.50 128 THR A C 1
ATOM 1018 O O . THR A 1 128 ? -0.655 10.439 -6.682 1.00 41.50 128 THR A O 1
ATOM 1021 N N . LEU A 1 129 ? -1.767 12.317 -7.150 1.00 51.38 129 LEU A N 1
ATOM 1022 C CA . LEU A 1 129 ? -3.080 11.774 -6.742 1.00 51.38 129 LEU A CA 1
ATOM 1023 C C . LEU A 1 129 ? -3.715 10.959 -7.881 1.00 51.38 129 LEU A C 1
ATOM 1025 O O . LEU A 1 129 ? -4.008 9.779 -7.671 1.00 51.38 129 LEU A O 1
ATOM 1029 N N . PRO A 1 130 ? -3.859 11.511 -9.101 1.00 58.19 130 PRO A N 1
ATOM 1030 C CA . PRO A 1 130 ? -4.082 10.689 -10.277 1.00 58.19 130 PRO A CA 1
ATOM 1031 C C . PRO A 1 130 ? -2.925 9.736 -10.659 1.00 58.19 130 PRO A C 1
ATOM 1033 O O . PRO A 1 130 ? -3.221 8.780 -11.351 1.00 58.19 130 PRO A O 1
ATOM 1036 N N . GLU A 1 131 ? -1.691 9.814 -10.125 1.00 61.06 131 GLU A N 1
ATOM 1037 C CA . GLU A 1 131 ? -0.715 8.685 -10.210 1.00 61.06 131 GLU A CA 1
ATOM 1038 C C . GLU A 1 131 ? -1.236 7.445 -9.477 1.00 61.06 131 GLU A C 1
ATOM 1040 O O . GLU A 1 131 ? -1.189 6.337 -10.005 1.00 61.06 131 GLU A O 1
ATOM 1045 N N . LEU A 1 132 ? -1.727 7.627 -8.249 1.00 69.38 132 LEU A N 1
ATOM 1046 C CA . LEU A 1 132 ? -2.305 6.552 -7.445 1.00 69.38 132 LEU A CA 1
ATOM 1047 C C . LEU A 1 132 ? -3.637 6.071 -8.037 1.00 69.38 132 LEU A C 1
ATOM 1049 O O . LEU A 1 132 ? -3.895 4.869 -8.053 1.00 69.38 132 LEU A O 1
ATOM 1053 N N . ALA A 1 133 ? -4.465 6.977 -8.567 1.00 68.12 133 ALA A N 1
ATOM 1054 C CA . ALA A 1 133 ? -5.715 6.605 -9.232 1.00 68.12 133 ALA A CA 1
ATOM 1055 C C . ALA A 1 133 ? -5.495 5.933 -10.604 1.00 68.12 133 ALA A C 1
ATOM 1057 O O . ALA A 1 133 ? -6.225 4.995 -10.928 1.00 68.12 133 ALA A O 1
ATOM 1058 N N . ASP A 1 134 ? -4.485 6.353 -11.376 1.00 69.38 134 ASP A N 1
ATOM 1059 C CA . ASP A 1 134 ? -4.007 5.682 -12.593 1.00 69.38 134 ASP A CA 1
ATOM 1060 C C . ASP A 1 134 ? -3.518 4.288 -12.229 1.00 69.38 134 ASP A C 1
ATOM 1062 O O . ASP A 1 134 ? -4.103 3.326 -12.701 1.00 69.38 134 ASP A O 1
ATOM 1066 N N . LEU A 1 135 ? -2.571 4.146 -11.292 1.00 72.12 135 LEU A N 1
ATOM 1067 C CA . LEU A 1 135 ? -2.072 2.844 -10.831 1.00 72.12 135 LEU A CA 1
ATOM 1068 C C . LEU A 1 135 ? -3.235 1.905 -10.446 1.00 72.12 135 LEU A C 1
ATOM 1070 O O . LEU A 1 135 ? -3.291 0.753 -10.881 1.00 72.12 135 LEU A O 1
ATOM 1074 N N . VAL A 1 136 ? -4.225 2.415 -9.713 1.00 79.69 136 VAL A N 1
ATOM 1075 C CA . VAL A 1 136 ? -5.436 1.665 -9.353 1.00 79.69 136 VAL A CA 1
ATOM 1076 C C . VAL A 1 136 ? -6.305 1.284 -10.558 1.00 79.69 136 VAL A C 1
ATOM 1078 O O . VAL A 1 136 ? -6.831 0.173 -10.610 1.00 79.69 136 VAL A O 1
ATOM 1081 N N . THR A 1 137 ? -6.469 2.176 -11.531 1.00 76.88 137 THR A N 1
ATOM 1082 C CA . THR A 1 137 ? -7.310 1.954 -12.721 1.00 76.88 137 THR A CA 1
ATOM 1083 C C . THR A 1 137 ? -6.642 1.012 -13.730 1.00 76.88 137 THR A C 1
ATOM 1085 O O . THR A 1 137 ? -7.300 0.125 -14.284 1.00 76.88 137 THR A O 1
ATOM 1088 N N . LYS A 1 138 ? -5.333 1.208 -13.910 1.00 73.75 138 LYS A N 1
ATOM 1089 C CA . LYS A 1 138 ? -4.374 0.537 -14.789 1.00 73.75 138 LYS A CA 1
ATOM 1090 C C . LYS A 1 138 ? -4.131 -0.908 -14.349 1.00 73.75 138 LYS A C 1
ATOM 1092 O O . LYS A 1 138 ? -4.561 -1.851 -15.011 1.00 73.75 138 LYS A O 1
ATOM 1097 N N . TYR A 1 139 ? -3.498 -1.079 -13.188 1.00 75.44 139 TYR A N 1
ATOM 1098 C CA . TYR A 1 139 ? -3.030 -2.381 -12.699 1.00 75.44 139 TYR A CA 1
ATOM 1099 C C . TYR A 1 139 ? -4.073 -3.143 -11.885 1.00 75.44 139 TYR A C 1
ATOM 1101 O O . TYR A 1 139 ? -3.948 -4.354 -11.737 1.00 75.44 139 TYR A O 1
ATOM 1109 N N . LYS A 1 140 ? -5.093 -2.451 -11.356 1.00 84.81 140 LYS A N 1
ATOM 1110 C CA . LYS A 1 140 ? -6.142 -3.026 -10.496 1.00 84.81 140 LYS A CA 1
ATOM 1111 C C . LYS A 1 140 ? -5.568 -3.854 -9.329 1.00 84.81 140 LYS A C 1
ATOM 1113 O O . LYS A 1 140 ? -5.898 -5.030 -9.198 1.00 84.81 140 LYS A O 1
ATOM 1118 N N . PRO A 1 141 ? -4.720 -3.252 -8.474 1.00 84.94 141 PRO A N 1
ATOM 1119 C CA . PRO A 1 141 ? -4.081 -3.958 -7.375 1.00 84.94 141 PRO A CA 1
ATOM 1120 C C . PRO A 1 141 ? -5.096 -4.353 -6.295 1.00 84.94 141 PRO A C 1
ATOM 1122 O O . PRO A 1 141 ? -5.904 -3.534 -5.852 1.00 84.94 141 PRO A O 1
ATOM 1125 N N . ASP A 1 142 ? -4.981 -5.582 -5.794 1.00 87.00 142 ASP A N 1
ATOM 1126 C CA . ASP A 1 142 ? -5.720 -6.035 -4.610 1.00 87.00 142 ASP A CA 1
ATOM 1127 C C . ASP A 1 142 ? -5.185 -5.402 -3.309 1.00 87.00 142 ASP A C 1
ATOM 1129 O O . ASP A 1 142 ? -5.884 -5.360 -2.302 1.00 87.00 142 ASP A O 1
ATOM 1133 N N . LEU A 1 143 ? -3.959 -4.868 -3.298 1.00 89.38 143 LEU A N 1
ATOM 1134 C CA . LEU A 1 143 ? -3.344 -4.246 -2.121 1.00 89.38 143 LEU A CA 1
ATOM 1135 C C . LEU A 1 143 ? -2.588 -2.969 -2.501 1.00 89.38 143 LEU A C 1
ATOM 1137 O O . LEU A 1 143 ? -1.761 -2.981 -3.411 1.00 89.38 143 LEU A O 1
ATOM 1141 N N . ILE A 1 144 ? -2.832 -1.883 -1.763 1.00 88.94 144 ILE A N 1
ATOM 1142 C CA . ILE A 1 144 ? -2.059 -0.638 -1.843 1.00 88.94 144 ILE A CA 1
ATOM 1143 C C . ILE A 1 144 ? -1.341 -0.423 -0.512 1.00 88.94 144 ILE A C 1
ATOM 1145 O O . ILE A 1 144 ? -1.978 -0.236 0.525 1.00 88.94 144 ILE A O 1
ATOM 1149 N N . TRP A 1 145 ? -0.011 -0.433 -0.558 1.00 87.81 145 TRP A N 1
ATOM 1150 C CA . TRP A 1 145 ? 0.847 -0.212 0.601 1.00 87.81 145 TRP A CA 1
ATOM 1151 C C . TRP A 1 145 ? 1.435 1.198 0.524 1.00 87.81 145 TRP A C 1
ATOM 1153 O O . TRP A 1 145 ? 2.261 1.476 -0.346 1.00 87.81 145 TRP A O 1
ATOM 1163 N N . SER A 1 146 ? 0.972 2.109 1.380 1.00 85.25 146 SER A N 1
ATOM 1164 C CA . SER A 1 146 ? 1.505 3.472 1.464 1.00 85.25 146 SER A CA 1
ATOM 1165 C C . SER A 1 146 ? 2.674 3.544 2.450 1.00 85.25 146 SER A C 1
ATOM 1167 O O . SER A 1 146 ? 2.778 2.703 3.338 1.00 85.25 146 SER A O 1
ATOM 1169 N N . ASP A 1 147 ? 3.521 4.569 2.331 1.00 80.19 147 ASP A N 1
ATOM 1170 C CA . ASP A 1 147 ? 4.663 4.803 3.235 1.00 80.19 147 ASP A CA 1
ATOM 1171 C C . ASP A 1 147 ? 4.920 6.310 3.446 1.00 80.19 147 ASP A C 1
ATOM 1173 O O . ASP A 1 147 ? 6.028 6.820 3.279 1.00 80.19 147 ASP A O 1
ATOM 1177 N N . GLY A 1 148 ? 3.837 7.058 3.693 1.00 66.38 148 GLY A N 1
ATOM 1178 C CA . GLY A 1 148 ? 3.831 8.526 3.759 1.00 66.38 148 GLY A CA 1
ATOM 1179 C C . GLY A 1 148 ? 3.732 9.100 5.175 1.00 66.38 148 GLY A C 1
ATOM 1180 O O . GLY A 1 148 ? 3.480 10.296 5.330 1.00 66.38 148 GLY A O 1
ATOM 1181 N N . ASP A 1 149 ? 3.864 8.272 6.215 1.00 69.50 149 ASP A N 1
ATOM 1182 C CA . ASP A 1 149 ? 3.595 8.647 7.608 1.00 69.50 149 ASP A CA 1
ATOM 1183 C C . ASP A 1 149 ? 4.735 9.404 8.305 1.00 69.50 149 ASP A C 1
ATOM 1185 O O . ASP A 1 149 ? 4.499 10.115 9.285 1.00 69.50 149 ASP A O 1
ATOM 1189 N N . TRP A 1 150 ? 5.960 9.305 7.795 1.00 66.81 150 TRP A N 1
ATOM 1190 C CA . TRP A 1 150 ? 7.123 9.991 8.359 1.00 66.81 150 TRP A CA 1
ATOM 1191 C C . TRP A 1 150 ? 7.302 11.427 7.830 1.00 66.81 150 TRP A C 1
ATOM 1193 O O . TRP A 1 150 ? 7.839 12.270 8.554 1.00 66.81 150 TRP A O 1
ATOM 1203 N N . ASP A 1 151 ? 6.812 11.719 6.620 1.00 70.88 151 ASP A N 1
ATOM 1204 C CA . ASP A 1 151 ? 7.039 12.983 5.903 1.00 70.88 151 ASP A CA 1
ATOM 1205 C C . ASP A 1 151 ? 5.975 14.057 6.231 1.00 70.88 151 ASP A C 1
ATOM 1207 O O . ASP A 1 151 ? 6.273 15.068 6.874 1.00 70.88 151 ASP A O 1
ATOM 1211 N N . ALA A 1 152 ? 4.701 13.816 5.893 1.00 73.06 152 ALA A N 1
ATOM 1212 C CA . ALA A 1 152 ? 3.629 14.816 6.005 1.00 73.06 152 ALA A CA 1
ATOM 1213 C C . ALA A 1 152 ? 2.298 14.235 6.546 1.00 73.06 152 ALA A C 1
ATOM 1215 O O . ALA A 1 152 ? 2.083 13.021 6.497 1.00 73.06 152 ALA A O 1
ATOM 1216 N N . PRO A 1 153 ? 1.390 15.060 7.116 1.00 78.06 153 PRO A N 1
ATOM 1217 C CA . PRO A 1 153 ? 0.086 14.596 7.599 1.00 78.06 153 PRO A CA 1
ATOM 1218 C C . PRO A 1 153 ? -0.835 14.134 6.458 1.00 78.06 153 PRO A C 1
ATOM 1220 O O . PRO A 1 153 ? -0.696 14.546 5.310 1.00 78.06 153 PRO A O 1
ATOM 1223 N N . ASP A 1 154 ? -1.838 13.330 6.798 1.00 77.31 154 ASP A N 1
ATOM 1224 C CA . ASP A 1 154 ? -2.892 12.846 5.892 1.00 77.31 154 ASP A CA 1
ATOM 1225 C C . ASP A 1 154 ? -3.609 13.964 5.118 1.00 77.31 154 ASP A C 1
ATOM 1227 O O . ASP A 1 154 ? -3.944 13.810 3.944 1.00 77.31 154 ASP A O 1
ATOM 1231 N N . THR A 1 155 ? -3.799 15.112 5.768 1.00 76.25 155 THR A N 1
ATOM 1232 C CA . THR A 1 155 ? -4.394 16.321 5.182 1.00 76.25 155 THR A CA 1
ATOM 1233 C C . THR A 1 155 ? -3.525 16.981 4.110 1.00 76.25 155 THR A C 1
ATOM 1235 O O . THR A 1 155 ? -4.071 17.614 3.212 1.00 76.25 155 THR A O 1
ATOM 1238 N N . TYR A 1 156 ? -2.197 16.815 4.154 1.00 71.38 156 TYR A N 1
ATOM 1239 C CA . TYR A 1 156 ? -1.291 17.292 3.101 1.00 71.38 156 TYR A CA 1
ATOM 1240 C C . TYR A 1 156 ? -1.390 16.412 1.848 1.00 71.38 156 TYR A C 1
ATOM 1242 O O . TYR A 1 156 ? -1.474 16.920 0.733 1.00 71.38 156 TYR A O 1
ATOM 1250 N N . TRP A 1 157 ? -1.458 15.093 2.041 1.00 68.62 157 TRP A N 1
ATOM 1251 C CA . TRP A 1 157 ? -1.630 14.107 0.969 1.00 68.62 157 TRP A CA 1
ATOM 1252 C C . TRP A 1 157 ? -3.062 14.026 0.416 1.00 68.62 157 TRP A C 1
ATOM 1254 O O . TRP A 1 157 ? -3.286 13.420 -0.630 1.00 68.62 157 TRP A O 1
ATOM 1264 N N . ASN A 1 158 ? -4.034 14.619 1.118 1.00 76.88 158 ASN A N 1
ATOM 1265 C CA . ASN A 1 158 ? -5.469 14.465 0.871 1.00 76.88 158 ASN A CA 1
ATOM 1266 C C . ASN A 1 158 ? -5.931 12.987 0.912 1.00 76.88 158 ASN A C 1
ATOM 1268 O O . ASN A 1 158 ? -6.809 12.559 0.155 1.00 76.88 158 ASN A O 1
ATOM 1272 N N . SER A 1 159 ? -5.321 12.190 1.797 1.00 82.94 159 SER A N 1
ATOM 1273 C CA . SER A 1 159 ? -5.446 10.725 1.812 1.00 82.94 159 SER A CA 1
ATOM 1274 C C . SER A 1 159 ? -6.879 10.232 2.003 1.00 82.94 159 SER A C 1
ATOM 1276 O O . SER A 1 159 ? -7.291 9.273 1.353 1.00 82.94 159 SER A O 1
ATOM 1278 N N . THR A 1 160 ? -7.678 10.892 2.847 1.00 86.94 160 THR A N 1
ATOM 1279 C CA . THR A 1 160 ? -9.076 10.490 3.073 1.00 86.94 160 THR A CA 1
ATOM 1280 C C . THR A 1 160 ? -9.943 10.676 1.827 1.00 86.94 160 THR A C 1
ATOM 1282 O O . THR A 1 160 ? -10.840 9.871 1.579 1.00 86.94 160 THR A O 1
ATOM 1285 N N . GLN A 1 161 ? -9.658 11.690 1.003 1.00 83.25 161 GLN A N 1
ATOM 1286 C CA . GLN A 1 161 ? -10.354 11.929 -0.260 1.00 83.25 161 GLN A CA 1
ATOM 1287 C C . GLN A 1 161 ? -10.014 10.849 -1.295 1.00 83.25 161 GLN A C 1
ATOM 1289 O O . GLN A 1 161 ? -10.913 10.360 -1.984 1.00 83.25 161 GLN A O 1
ATOM 1294 N N . PHE A 1 162 ? -8.742 10.438 -1.366 1.00 85.94 162 PHE A N 1
ATOM 1295 C CA . PHE A 1 162 ? -8.310 9.317 -2.204 1.00 85.94 162 PHE A CA 1
ATOM 1296 C C . PHE A 1 162 ? -8.950 7.996 -1.761 1.00 85.94 162 PHE A C 1
ATOM 1298 O O . PHE A 1 162 ? -9.533 7.295 -2.585 1.00 85.94 162 PHE A O 1
ATOM 1305 N N . LEU A 1 163 ? -8.910 7.676 -0.464 1.00 89.19 163 LEU A N 1
ATOM 1306 C CA . LEU A 1 163 ? -9.495 6.446 0.078 1.00 89.19 163 LEU A CA 1
ATOM 1307 C C . LEU A 1 163 ? -11.022 6.395 -0.107 1.00 89.19 163 LEU A C 1
ATOM 1309 O O . LEU A 1 163 ? -11.568 5.340 -0.432 1.00 89.19 163 LEU A O 1
ATOM 1313 N N . ALA A 1 164 ? -11.718 7.530 0.013 1.00 88.06 164 ALA A N 1
ATOM 1314 C CA . ALA A 1 164 ? -13.148 7.603 -0.279 1.00 88.06 164 ALA A CA 1
ATOM 1315 C C . ALA A 1 164 ? -13.452 7.317 -1.760 1.00 88.06 164 ALA A C 1
ATOM 1317 O O . ALA A 1 164 ? -14.393 6.582 -2.056 1.00 88.06 164 ALA A O 1
ATOM 1318 N N . TRP A 1 165 ? -12.658 7.834 -2.704 1.00 89.94 165 TRP A N 1
ATOM 1319 C CA . TRP A 1 165 ? -12.781 7.450 -4.117 1.00 89.94 165 TRP A CA 1
ATOM 1320 C C . TRP A 1 165 ? -12.466 5.958 -4.327 1.00 89.94 165 TRP A C 1
ATOM 1322 O O . TRP A 1 165 ? -13.243 5.241 -4.965 1.00 89.94 165 TRP A O 1
ATOM 1332 N N . LEU A 1 166 ? -11.377 5.473 -3.722 1.00 89.44 166 LEU A N 1
ATOM 1333 C CA . LEU A 1 166 ? -10.903 4.094 -3.828 1.00 89.44 166 LEU A CA 1
ATOM 1334 C C . LEU A 1 166 ? -11.988 3.084 -3.429 1.00 89.44 166 LEU A C 1
ATOM 1336 O O . LEU A 1 166 ? -12.187 2.089 -4.123 1.00 89.44 166 LEU A O 1
ATOM 1340 N N . TYR A 1 167 ? -12.712 3.345 -2.341 1.00 92.00 167 TYR A N 1
ATOM 1341 C CA . TYR A 1 167 ? -13.725 2.429 -1.810 1.00 92.00 167 TYR A CA 1
ATOM 1342 C C . TYR A 1 167 ? -15.127 2.600 -2.412 1.00 92.00 167 TYR A C 1
ATOM 1344 O O . TYR A 1 167 ? -15.961 1.712 -2.247 1.00 92.00 167 TYR A O 1
ATOM 1352 N N . ASN A 1 168 ? -15.410 3.704 -3.107 1.00 88.81 168 ASN A N 1
ATOM 1353 C CA . ASN A 1 168 ? -16.724 3.949 -3.712 1.00 88.81 168 ASN A CA 1
ATOM 1354 C C . ASN A 1 168 ? -16.762 3.669 -5.220 1.00 88.81 168 ASN A C 1
ATOM 1356 O O . ASN A 1 168 ? -17.709 3.052 -5.721 1.00 88.81 168 ASN A O 1
ATOM 1360 N N . ASP A 1 169 ? -15.750 4.149 -5.944 1.00 86.94 169 ASP A N 1
ATOM 1361 C CA . ASP A 1 169 ? -15.829 4.379 -7.390 1.00 86.94 169 ASP A CA 1
ATOM 1362 C C . ASP A 1 169 ? -14.714 3.676 -8.184 1.00 86.94 169 ASP A C 1
ATOM 1364 O O . ASP A 1 169 ? -14.862 3.493 -9.391 1.00 86.94 169 ASP A O 1
ATOM 1368 N N . SER A 1 170 ? -13.631 3.236 -7.533 1.00 87.50 170 SER A N 1
ATOM 1369 C CA . SER A 1 170 ? -12.538 2.524 -8.212 1.00 87.50 170 SER A CA 1
ATOM 1370 C C . SER A 1 170 ? -12.952 1.133 -8.737 1.00 87.50 170 SER A C 1
ATOM 1372 O O . SER A 1 170 ? -13.856 0.501 -8.178 1.00 87.50 170 SER A O 1
ATOM 1374 N N . PRO A 1 171 ? -12.262 0.593 -9.764 1.00 88.88 171 PRO A N 1
ATOM 1375 C CA . PRO A 1 171 ? -12.538 -0.748 -10.290 1.00 88.88 171 PRO A CA 1
ATOM 1376 C C . PRO A 1 171 ? -12.150 -1.896 -9.341 1.00 88.88 171 PRO A C 1
ATOM 1378 O O . PRO A 1 171 ? -12.473 -3.043 -9.636 1.00 88.88 171 PRO A O 1
ATOM 1381 N N . VAL A 1 172 ? -11.467 -1.610 -8.226 1.00 90.88 172 VAL A N 1
ATOM 1382 C CA . VAL A 1 172 ? -10.992 -2.597 -7.234 1.00 90.88 172 VAL A CA 1
ATOM 1383 C C . VAL A 1 172 ? -11.672 -2.465 -5.873 1.00 90.88 172 VAL A C 1
ATOM 1385 O O . VAL A 1 172 ? -11.314 -3.165 -4.931 1.00 90.88 172 VAL A O 1
ATOM 1388 N N . LYS A 1 173 ? -12.659 -1.576 -5.737 1.00 91.12 173 LYS A N 1
ATOM 1389 C CA . LYS A 1 173 ? -13.300 -1.227 -4.458 1.00 91.12 173 LYS A CA 1
ATOM 1390 C C . LYS A 1 173 ? -13.806 -2.413 -3.626 1.00 91.12 173 LYS A C 1
ATOM 1392 O O . LYS A 1 173 ? -13.812 -2.331 -2.397 1.00 91.12 173 LYS A O 1
ATOM 1397 N N . ASP A 1 174 ? -14.180 -3.512 -4.277 1.00 90.00 174 ASP A N 1
ATOM 1398 C CA . ASP A 1 174 ? -14.700 -4.727 -3.641 1.00 90.00 174 ASP A CA 1
ATOM 1399 C C . ASP A 1 174 ? -13.589 -5.669 -3.125 1.00 90.00 174 ASP A C 1
ATOM 1401 O O . ASP A 1 174 ? -13.846 -6.518 -2.271 1.00 90.00 174 ASP A O 1
ATOM 1405 N N . VAL A 1 175 ? -12.350 -5.513 -3.612 1.00 92.88 175 VAL A N 1
ATOM 1406 C CA . VAL A 1 175 ? -11.207 -6.407 -3.327 1.00 92.88 175 VAL A CA 1
ATOM 1407 C C . VAL A 1 175 ? -10.005 -5.713 -2.686 1.00 92.88 175 VAL A C 1
ATOM 1409 O O . VAL A 1 175 ? -9.235 -6.380 -2.004 1.00 92.88 175 VAL A O 1
ATOM 1412 N N . VAL A 1 176 ? -9.854 -4.395 -2.843 1.00 93.62 176 VAL A N 1
ATOM 1413 C CA . VAL A 1 176 ? -8.644 -3.673 -2.424 1.00 93.62 176 VAL A CA 1
ATOM 1414 C C . VAL A 1 176 ? -8.481 -3.598 -0.904 1.00 93.62 176 VAL A C 1
ATOM 1416 O O . VAL A 1 176 ? -9.450 -3.356 -0.174 1.00 93.62 176 VAL A O 1
ATOM 1419 N N . VAL A 1 177 ? -7.252 -3.734 -0.412 1.00 94.19 177 VAL A N 1
ATOM 1420 C CA . VAL A 1 177 ? -6.867 -3.462 0.983 1.00 94.19 177 VAL A CA 1
ATOM 1421 C C . VAL A 1 177 ? -5.785 -2.394 1.072 1.00 94.19 177 VAL A C 1
ATOM 1423 O O . VAL A 1 177 ? -4.991 -2.219 0.150 1.00 94.19 177 VAL A O 1
ATOM 1426 N N . THR A 1 178 ? -5.760 -1.676 2.194 1.00 93.31 178 THR A N 1
ATOM 1427 C CA . THR A 1 178 ? -4.776 -0.627 2.475 1.00 93.31 178 THR A CA 1
ATOM 1428 C C . THR A 1 178 ? -4.237 -0.748 3.896 1.00 93.31 178 THR A C 1
ATOM 1430 O O . THR A 1 178 ? -4.962 -1.167 4.807 1.00 93.31 178 THR A O 1
ATOM 1433 N N . ASN A 1 179 ? -2.971 -0.374 4.077 1.00 93.62 179 ASN A N 1
ATOM 1434 C CA . ASN A 1 179 ? -2.316 -0.300 5.382 1.00 93.62 179 ASN A CA 1
ATOM 1435 C C . ASN A 1 179 ? -2.643 1.012 6.132 1.00 93.62 179 ASN A C 1
ATOM 1437 O O . ASN A 1 179 ? -3.578 1.725 5.765 1.00 93.62 179 ASN A O 1
ATOM 1441 N N . ASP A 1 180 ? -1.878 1.330 7.182 1.00 91.75 180 ASP A N 1
ATOM 1442 C CA . ASP A 1 180 ? -2.096 2.447 8.115 1.00 91.75 180 ASP A CA 1
ATOM 1443 C C . ASP A 1 180 ? -1.120 3.633 7.973 1.00 91.75 180 ASP A C 1
ATOM 1445 O O . ASP A 1 180 ? -1.068 4.518 8.831 1.00 91.75 180 ASP A O 1
ATOM 1449 N N . ARG A 1 181 ? -0.357 3.698 6.875 1.00 90.62 181 ARG A N 1
ATOM 1450 C CA . ARG A 1 181 ? 0.714 4.693 6.658 1.00 90.62 181 ARG A CA 1
ATOM 1451 C C . ARG A 1 181 ? 0.320 5.845 5.726 1.00 90.62 181 ARG A C 1
ATOM 1453 O O . ARG A 1 181 ? 1.120 6.317 4.918 1.00 90.62 181 ARG A O 1
ATOM 1460 N N . TRP A 1 182 ? -0.930 6.290 5.819 1.00 87.19 182 TRP A N 1
ATOM 1461 C CA . TRP A 1 182 ? -1.524 7.311 4.938 1.00 87.19 182 TRP A CA 1
ATOM 1462 C C . TRP A 1 182 ? -1.175 8.760 5.308 1.00 87.19 182 TRP A C 1
ATOM 1464 O O . TRP A 1 182 ? -1.709 9.698 4.716 1.00 87.19 182 TRP A O 1
ATOM 1474 N N . GLY A 1 183 ? -0.299 8.956 6.290 1.00 83.94 183 GLY A N 1
ATOM 1475 C CA . GLY A 1 183 ? 0.144 10.268 6.742 1.00 83.94 183 GLY A CA 1
ATOM 1476 C C . GLY A 1 183 ? 0.490 10.285 8.225 1.00 83.94 183 GLY A C 1
ATOM 1477 O O . GLY A 1 183 ? 0.129 9.388 8.994 1.00 83.94 183 GLY A O 1
ATOM 1478 N N . LYS A 1 184 ? 1.215 11.322 8.636 1.00 82.75 184 LYS A N 1
ATOM 1479 C CA . LYS A 1 184 ? 1.747 11.460 9.990 1.00 82.75 184 LYS A CA 1
ATOM 1480 C C . LYS A 1 184 ? 0.668 11.363 11.063 1.00 82.75 184 LYS A C 1
ATOM 1482 O O . LYS A 1 184 ? -0.202 12.221 11.177 1.00 82.75 184 LYS A O 1
ATOM 1487 N N . GLY A 1 185 ? 0.784 10.328 11.893 1.00 84.75 185 GLY A N 1
ATOM 1488 C CA . GLY A 1 185 ? -0.136 10.049 12.993 1.00 84.75 185 GLY A CA 1
ATOM 1489 C C . GLY A 1 185 ? -1.279 9.082 12.669 1.00 84.75 185 GLY A C 1
ATOM 1490 O O . GLY A 1 185 ? -2.076 8.843 13.579 1.00 84.75 185 GLY A O 1
ATOM 1491 N N . CYS A 1 186 ? -1.347 8.515 11.456 1.00 87.12 186 CYS A N 1
ATOM 1492 C CA . CYS A 1 186 ? 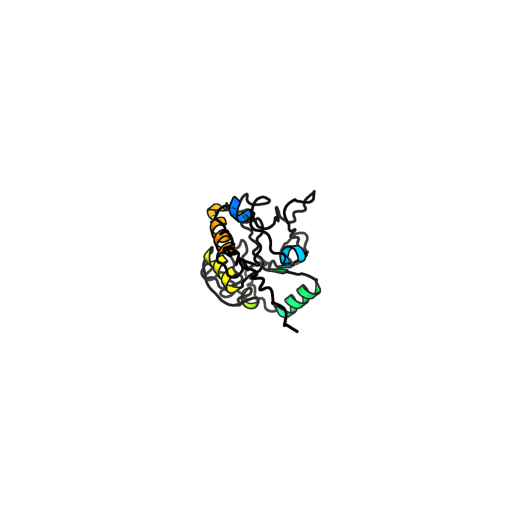-2.326 7.481 11.074 1.00 87.12 186 CYS A CA 1
ATOM 1493 C C . CYS A 1 186 ? -1.987 6.078 11.606 1.00 87.12 186 CYS A C 1
ATOM 1495 O O . CYS A 1 186 ? -2.898 5.285 11.851 1.00 87.12 186 CYS A O 1
ATOM 1497 N N . TYR A 1 187 ? -0.699 5.794 11.828 1.00 87.31 187 TYR A N 1
ATOM 1498 C CA . TYR A 1 187 ? -0.207 4.495 12.292 1.00 87.31 187 TYR A CA 1
ATOM 1499 C C . TYR A 1 187 ? -0.942 4.008 13.556 1.00 87.31 187 TYR A C 1
ATOM 1501 O O . TYR A 1 187 ? -1.216 4.783 14.478 1.00 87.31 187 TYR A O 1
ATOM 1509 N N . CYS A 1 188 ? -1.271 2.715 13.600 1.00 89.31 188 CYS A N 1
ATOM 1510 C CA . CYS A 1 188 ? -2.100 2.068 14.627 1.00 89.31 188 CYS A CA 1
ATOM 1511 C C . CYS A 1 188 ? -3.517 2.651 14.840 1.00 89.31 188 CYS A C 1
ATOM 1513 O O . CYS A 1 188 ? -4.157 2.298 15.835 1.00 89.31 188 CYS A O 1
ATOM 1515 N N . LYS A 1 189 ? -4.012 3.557 13.986 1.00 90.75 189 LYS A N 1
ATOM 1516 C CA . LYS A 1 189 ? -5.315 4.227 14.178 1.00 90.75 189 LYS A CA 1
ATOM 1517 C C . LYS A 1 189 ? -6.243 4.106 12.981 1.00 90.75 189 LYS A C 1
ATOM 1519 O O . LYS A 1 189 ? -7.423 3.842 13.180 1.00 90.75 189 LYS A O 1
ATOM 1524 N N . HIS A 1 190 ? -5.712 4.334 11.785 1.00 92.88 190 HIS A N 1
ATOM 1525 C CA . HIS A 1 190 ? -6.487 4.566 10.570 1.00 92.88 190 HIS A CA 1
ATOM 1526 C C . HIS A 1 190 ? -6.004 3.657 9.446 1.00 92.88 190 HIS A C 1
ATOM 1528 O O . HIS A 1 190 ? -4.805 3.430 9.336 1.00 92.88 190 HIS A O 1
ATOM 1534 N N . GLY A 1 191 ? -6.910 3.162 8.604 1.00 90.56 191 GLY A N 1
ATOM 1535 C CA . GLY A 1 191 ? -6.590 2.237 7.511 1.00 90.56 191 GLY A CA 1
ATOM 1536 C C . GLY A 1 191 ? -7.253 0.863 7.645 1.00 90.56 191 GLY A C 1
ATOM 1537 O O . GLY A 1 191 ? -7.873 0.530 8.659 1.00 90.56 191 GLY A O 1
ATOM 1538 N N . GLY A 1 192 ? -7.145 0.051 6.588 1.00 90.12 192 GLY A N 1
ATOM 1539 C CA . GLY A 1 192 ? -7.795 -1.262 6.528 1.00 90.12 192 GLY A CA 1
ATOM 1540 C C . GLY A 1 192 ? -7.187 -2.272 7.503 1.00 90.12 192 GLY A C 1
ATOM 1541 O O . GLY A 1 192 ? -7.913 -3.002 8.179 1.00 90.12 192 GLY A O 1
ATOM 1542 N N . TYR A 1 193 ? -5.859 -2.299 7.596 1.00 92.62 193 TYR A N 1
ATOM 1543 C CA . TYR A 1 193 ? -5.102 -3.108 8.549 1.00 92.62 193 TYR A CA 1
ATOM 1544 C C . TYR A 1 193 ? -3.887 -2.334 9.073 1.00 92.62 193 TYR A C 1
ATOM 1546 O O . TYR A 1 193 ? -3.437 -1.376 8.450 1.00 92.62 193 TYR A O 1
ATOM 1554 N N . TYR A 1 194 ? -3.347 -2.751 10.220 1.00 92.81 194 TYR A N 1
ATOM 1555 C CA . TYR A 1 194 ? -2.264 -2.024 10.887 1.00 92.81 194 TYR A CA 1
ATOM 1556 C C . TYR A 1 194 ? -0.888 -2.664 10.652 1.00 92.81 194 TYR A C 1
ATOM 1558 O O . TYR A 1 194 ? -0.684 -3.840 10.964 1.00 92.81 194 TYR A O 1
ATOM 1566 N N . ASN A 1 195 ? 0.075 -1.881 10.163 1.00 89.25 195 ASN A N 1
ATOM 1567 C CA . ASN A 1 195 ? 1.500 -2.180 10.276 1.00 89.25 195 ASN A CA 1
ATOM 1568 C C . ASN A 1 195 ? 2.121 -1.513 11.509 1.00 89.25 195 ASN A C 1
ATOM 1570 O O . ASN A 1 195 ? 3.086 -2.059 12.029 1.00 89.25 195 ASN A O 1
ATOM 1574 N N . CYS A 1 196 ? 1.586 -0.388 12.006 1.00 86.94 196 CYS A N 1
ATOM 1575 C CA . CYS A 1 196 ? 2.026 0.360 13.197 1.00 86.94 196 CYS A CA 1
ATOM 1576 C C . CYS A 1 196 ? 3.445 0.969 13.177 1.00 86.94 196 CYS A C 1
ATOM 1578 O O . CYS A 1 196 ? 3.623 2.110 13.595 1.00 86.94 196 CYS A O 1
ATOM 1580 N N . ALA A 1 197 ? 4.463 0.207 12.778 1.00 85.12 197 ALA A N 1
ATOM 1581 C CA . ALA A 1 197 ? 5.868 0.601 12.704 1.00 85.12 197 ALA A CA 1
ATOM 1582 C C . ALA A 1 197 ? 6.649 -0.385 11.816 1.00 85.12 197 ALA A C 1
ATOM 1584 O O . ALA A 1 197 ? 6.166 -1.471 11.484 1.00 85.12 197 ALA A O 1
ATOM 1585 N N . ASP A 1 198 ? 7.885 -0.047 11.455 1.00 83.12 198 ASP A N 1
ATOM 1586 C CA . ASP A 1 198 ? 8.785 -0.988 10.783 1.00 83.12 198 ASP A CA 1
ATOM 1587 C C . ASP A 1 198 ? 9.036 -2.229 11.647 1.00 83.12 198 ASP A C 1
ATOM 1589 O O . ASP A 1 198 ? 9.371 -2.133 12.829 1.00 83.12 198 ASP A O 1
ATOM 1593 N N . ARG A 1 199 ? 8.878 -3.416 11.043 1.00 85.50 199 ARG A N 1
ATOM 1594 C CA . ARG A 1 199 ? 9.077 -4.726 11.693 1.00 85.50 199 ARG A CA 1
ATOM 1595 C C . ARG A 1 199 ? 8.223 -4.937 12.958 1.00 85.50 199 ARG A C 1
ATOM 1597 O O . ARG A 1 199 ? 8.546 -5.804 13.779 1.00 85.50 199 ARG A O 1
ATOM 1604 N N . TYR A 1 200 ? 7.127 -4.183 13.098 1.00 87.62 200 TYR A N 1
ATOM 1605 C CA . TYR A 1 200 ? 6.226 -4.219 14.249 1.00 87.62 200 TYR A CA 1
ATOM 1606 C C . TYR A 1 200 ? 5.819 -5.645 14.623 1.00 87.62 200 TYR A C 1
ATOM 1608 O O . TYR A 1 200 ? 5.479 -6.471 13.779 1.00 87.62 200 TYR A O 1
ATOM 1616 N N . THR A 1 201 ? 5.867 -5.939 15.917 1.00 88.69 201 THR A N 1
ATOM 1617 C CA . THR A 1 201 ? 5.400 -7.203 16.485 1.00 88.69 201 THR A CA 1
ATOM 1618 C C . THR A 1 201 ? 4.538 -6.849 17.695 1.00 88.69 201 THR A C 1
ATOM 1620 O O . THR A 1 201 ? 5.080 -6.311 18.663 1.00 88.69 201 THR A O 1
ATOM 1623 N N . PRO A 1 202 ? 3.215 -7.077 17.656 1.00 87.50 202 PRO A N 1
ATOM 1624 C CA . PRO A 1 202 ? 2.342 -6.701 18.758 1.00 87.50 202 PRO A CA 1
ATOM 1625 C C . PRO A 1 202 ? 2.603 -7.595 19.980 1.00 87.50 202 PRO A C 1
ATOM 1627 O O . PRO A 1 202 ? 2.724 -8.812 19.856 1.00 87.50 202 PRO A O 1
ATOM 1630 N N . GLY A 1 203 ? 2.682 -6.993 21.171 1.00 88.19 203 GLY A N 1
ATOM 1631 C CA . GLY A 1 203 ? 2.930 -7.722 22.427 1.00 88.19 203 GLY A CA 1
ATOM 1632 C C . GLY A 1 203 ? 1.725 -8.518 22.951 1.00 88.19 203 GLY A C 1
ATOM 1633 O O . GLY A 1 203 ? 1.881 -9.380 23.810 1.00 88.19 203 GLY A O 1
ATOM 1634 N N . GLN A 1 204 ? 0.532 -8.240 22.425 1.00 89.88 204 GLN A N 1
ATOM 1635 C CA . GLN A 1 204 ? -0.726 -8.941 22.688 1.00 89.88 204 GLN A CA 1
ATOM 1636 C C . GLN A 1 204 ? -1.538 -8.998 21.387 1.00 89.88 204 GLN A C 1
ATOM 1638 O O . GLN A 1 204 ? -1.280 -8.206 20.484 1.00 89.88 204 GLN A O 1
ATOM 1643 N N . LEU A 1 205 ? -2.516 -9.900 21.275 1.00 88.44 205 LEU A N 1
ATOM 1644 C CA . LEU A 1 205 ? -3.362 -9.989 20.079 1.00 88.44 205 LEU A CA 1
ATOM 1645 C C . LEU A 1 205 ? -4.138 -8.667 19.865 1.00 88.44 205 LEU A C 1
ATOM 1647 O O . LEU A 1 205 ? -4.887 -8.287 20.763 1.00 88.44 205 LEU A O 1
ATOM 1651 N N . PRO A 1 206 ? -3.980 -7.962 18.726 1.00 87.81 206 PRO A N 1
ATOM 1652 C CA . PRO A 1 206 ? -4.742 -6.744 18.453 1.00 87.81 206 PRO A CA 1
ATOM 1653 C C . PRO A 1 206 ? -6.188 -7.046 18.040 1.00 87.81 206 PRO A C 1
ATOM 1655 O O . PRO A 1 206 ? -6.442 -8.019 17.331 1.00 87.81 206 PRO A O 1
ATOM 1658 N N . ASP A 1 207 ? -7.117 -6.154 18.396 1.00 87.94 207 ASP A N 1
ATOM 1659 C CA . ASP A 1 207 ? -8.540 -6.248 18.014 1.00 87.94 207 ASP A CA 1
A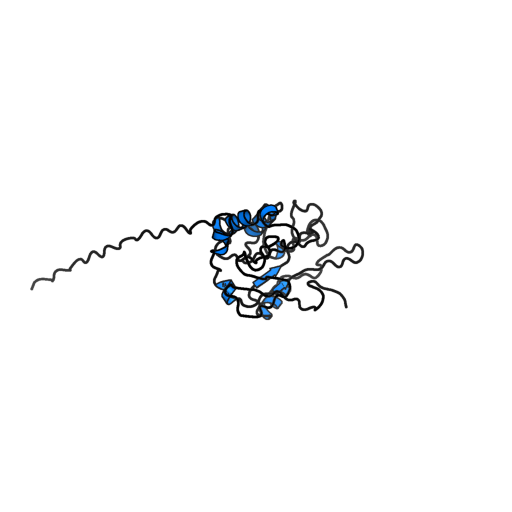TOM 1660 C C . ASP A 1 207 ? -8.797 -5.951 16.521 1.00 87.94 207 ASP A C 1
ATOM 1662 O O . ASP A 1 207 ? -9.869 -6.236 15.987 1.00 87.94 207 ASP A O 1
ATOM 1666 N N . ARG A 1 208 ? -7.809 -5.365 15.832 1.00 89.44 208 ARG A N 1
ATOM 1667 C CA . ARG A 1 208 ? -7.810 -5.095 14.387 1.00 89.44 208 ARG A CA 1
ATOM 1668 C C . ARG A 1 208 ? -6.842 -6.032 13.666 1.00 89.44 208 ARG A C 1
ATOM 1670 O O . ARG A 1 208 ? -5.825 -6.452 14.217 1.00 89.44 208 ARG A O 1
ATOM 1677 N N . LYS A 1 209 ? -7.134 -6.321 12.395 1.00 93.00 209 LYS A N 1
ATOM 1678 C CA . LYS A 1 209 ? -6.209 -7.041 11.511 1.00 93.00 209 LYS A CA 1
ATOM 1679 C C . LYS A 1 209 ? -4.895 -6.260 11.402 1.00 93.00 209 LYS A C 1
ATOM 1681 O O . LYS A 1 209 ? -4.902 -5.040 11.254 1.00 93.00 209 LYS A O 1
ATOM 1686 N N . TRP A 1 210 ? -3.782 -6.978 11.447 1.00 93.00 210 TRP A N 1
ATOM 1687 C CA . TRP A 1 210 ? -2.438 -6.421 11.357 1.00 93.00 210 TRP A CA 1
ATOM 1688 C C . TRP A 1 210 ? -1.573 -7.250 10.407 1.00 93.00 210 TRP A C 1
ATOM 1690 O O . TRP A 1 210 ? -1.875 -8.414 10.127 1.00 93.00 210 TRP A O 1
ATOM 1700 N N . GLU A 1 211 ? -0.495 -6.640 9.931 1.00 92.25 211 GLU A N 1
ATOM 1701 C CA . GLU A 1 211 ? 0.524 -7.251 9.080 1.00 92.25 211 GLU A CA 1
ATOM 1702 C C . GLU A 1 211 ? 1.906 -6.840 9.596 1.00 92.25 211 GLU A C 1
ATOM 1704 O O . GLU A 1 211 ? 2.141 -5.677 9.929 1.00 92.25 211 GLU A O 1
ATOM 1709 N N . LYS A 1 212 ? 2.848 -7.786 9.619 1.00 90.56 212 LYS A N 1
ATOM 1710 C CA . LYS A 1 212 ? 4.260 -7.508 9.887 1.00 90.56 212 LYS A CA 1
ATOM 1711 C C . LYS A 1 212 ? 5.079 -7.676 8.616 1.00 90.56 212 LYS A C 1
ATOM 1713 O O . LYS A 1 212 ? 5.323 -8.798 8.178 1.00 90.56 212 LYS A O 1
ATOM 1718 N N . CYS A 1 213 ? 5.586 -6.567 8.095 1.00 87.19 213 CYS A N 1
ATOM 1719 C CA . CYS A 1 213 ? 6.628 -6.573 7.076 1.00 87.19 213 CYS A CA 1
ATOM 1720 C C . CYS A 1 213 ? 7.988 -6.835 7.746 1.00 87.19 213 CYS A C 1
ATOM 1722 O O . CYS A 1 213 ? 8.328 -6.200 8.747 1.00 87.19 213 CYS A O 1
ATOM 1724 N N . GLN A 1 214 ? 8.784 -7.761 7.209 1.00 87.50 214 GLN A N 1
ATOM 1725 C CA . GLN A 1 214 ? 10.159 -8.005 7.651 1.00 87.50 214 GLN A CA 1
ATOM 1726 C C . GLN A 1 214 ? 11.023 -8.430 6.457 1.00 87.50 214 GLN A C 1
ATOM 1728 O O . GLN A 1 214 ? 10.594 -9.230 5.631 1.00 87.50 214 GLN A O 1
ATOM 1733 N N . SER A 1 215 ? 12.239 -7.891 6.376 1.00 87.06 215 SER A N 1
ATOM 1734 C CA . SER A 1 215 ? 13.234 -8.217 5.353 1.00 87.06 215 SER A CA 1
ATOM 1735 C C . SER A 1 215 ? 13.995 -9.513 5.669 1.00 87.06 215 SER A C 1
ATOM 1737 O O . SER A 1 215 ? 14.149 -9.888 6.835 1.00 87.06 215 SER A O 1
ATOM 1739 N N . LEU A 1 216 ? 14.514 -10.174 4.626 1.00 85.81 216 LEU A N 1
ATOM 1740 C CA . LEU A 1 216 ? 15.433 -11.313 4.770 1.00 85.81 216 LEU A CA 1
ATOM 1741 C C . LEU A 1 216 ? 16.825 -10.869 5.255 1.00 85.81 216 LEU A C 1
ATOM 1743 O O . LEU A 1 216 ? 17.422 -11.542 6.093 1.00 85.81 216 LEU A O 1
ATOM 1747 N N . ASP A 1 217 ? 17.331 -9.726 4.778 1.00 82.75 217 ASP A N 1
ATOM 1748 C CA . ASP A 1 217 ? 18.542 -9.110 5.331 1.00 82.75 217 ASP A CA 1
ATOM 1749 C C . ASP A 1 217 ? 18.221 -8.360 6.636 1.00 82.75 217 ASP A C 1
ATOM 1751 O O . ASP A 1 217 ? 17.171 -7.732 6.799 1.00 82.75 217 ASP A O 1
ATOM 1755 N N . SER A 1 218 ? 19.143 -8.423 7.597 1.00 82.12 218 SER A N 1
ATOM 1756 C CA . SER A 1 218 ? 18.952 -7.832 8.929 1.00 82.12 218 SER A CA 1
ATOM 1757 C C . SER A 1 218 ? 19.037 -6.298 8.952 1.00 82.12 218 SER A C 1
ATOM 1759 O O . SER A 1 218 ? 18.464 -5.672 9.849 1.00 82.12 218 SER A O 1
ATOM 1761 N N . ARG A 1 219 ? 19.706 -5.682 7.969 1.00 80.44 219 ARG A N 1
ATOM 1762 C CA . ARG A 1 219 ? 20.084 -4.258 7.925 1.00 80.44 219 ARG A CA 1
ATOM 1763 C C . ARG A 1 219 ? 19.424 -3.465 6.793 1.00 80.44 219 ARG A C 1
ATOM 1765 O O . ARG A 1 219 ? 19.326 -2.253 6.925 1.00 80.44 219 ARG A O 1
ATOM 1772 N N . SER A 1 220 ? 18.991 -4.117 5.717 1.00 79.25 220 SER A N 1
ATO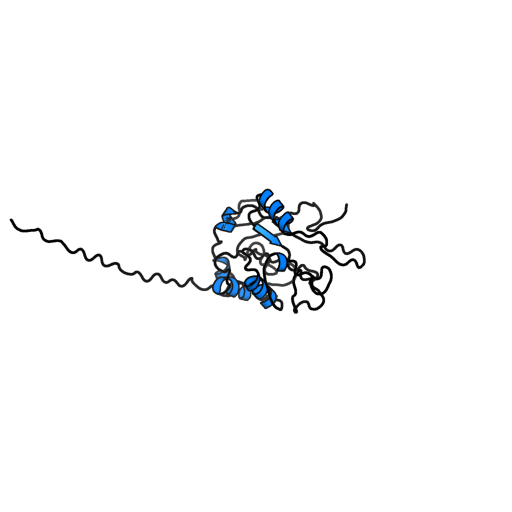M 1773 C CA . SER A 1 220 ? 18.433 -3.479 4.519 1.00 79.25 220 SER A CA 1
ATOM 1774 C C . SER A 1 220 ? 17.097 -4.093 4.099 1.00 79.25 220 SER A C 1
ATOM 1776 O O . SER A 1 220 ? 16.862 -5.288 4.289 1.00 79.25 220 SER A O 1
ATOM 1778 N N . TRP A 1 221 ? 16.234 -3.267 3.503 1.00 78.75 221 TRP A N 1
ATOM 1779 C CA . TRP A 1 221 ? 15.011 -3.703 2.825 1.00 78.75 221 TRP A CA 1
ATOM 17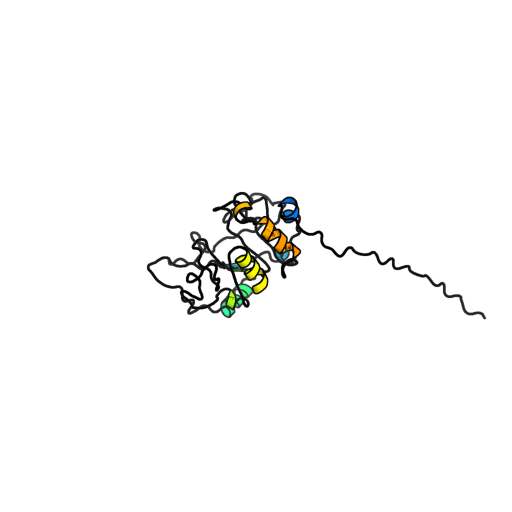80 C C . TRP A 1 221 ? 15.282 -4.160 1.384 1.00 78.75 221 TRP A C 1
ATOM 1782 O O . TRP A 1 221 ? 14.713 -5.159 0.952 1.00 78.75 221 TRP A O 1
ATOM 1792 N N . GLY A 1 222 ? 16.179 -3.474 0.667 1.00 76.56 222 GLY A N 1
ATOM 1793 C CA . GLY A 1 222 ? 16.642 -3.874 -0.666 1.00 76.56 222 GLY A CA 1
ATOM 1794 C C . GLY A 1 222 ? 17.971 -4.638 -0.650 1.00 76.56 222 GLY A C 1
ATOM 1795 O O . GLY A 1 222 ? 18.619 -4.772 0.392 1.00 76.56 222 GLY A O 1
ATOM 1796 N N . TYR A 1 223 ? 18.397 -5.128 -1.816 1.00 78.94 223 TYR A N 1
ATOM 1797 C CA . TYR A 1 223 ? 19.678 -5.822 -1.983 1.00 78.94 223 TYR A CA 1
ATOM 1798 C C . TYR A 1 223 ? 20.866 -4.943 -1.565 1.00 78.94 223 TYR A C 1
ATOM 1800 O O . TYR A 1 223 ? 20.920 -3.754 -1.892 1.00 78.94 223 TYR A O 1
ATOM 1808 N N . ARG A 1 224 ? 21.832 -5.565 -0.885 1.00 74.12 224 ARG A N 1
ATOM 1809 C CA . ARG A 1 224 ? 23.148 -5.008 -0.572 1.00 74.12 224 ARG A CA 1
ATOM 1810 C C . ARG A 1 224 ? 24.200 -6.081 -0.834 1.00 74.12 224 ARG A C 1
ATOM 1812 O O . ARG A 1 224 ? 23.994 -7.233 -0.455 1.00 74.12 224 ARG A O 1
ATOM 1819 N N . GLU A 1 225 ? 25.309 -5.701 -1.451 1.00 73.12 225 GLU A N 1
ATOM 1820 C CA . GLU A 1 225 ? 26.489 -6.564 -1.535 1.00 73.12 225 GLU A CA 1
ATOM 1821 C C . GLU A 1 225 ? 27.151 -6.656 -0.144 1.00 73.12 225 GLU A C 1
ATOM 1823 O O . GLU A 1 225 ? 26.994 -5.750 0.687 1.00 73.12 225 GLU A O 1
ATOM 1828 N N . THR A 1 226 ? 27.792 -7.789 0.158 1.00 60.06 226 THR A N 1
ATOM 1829 C CA . THR A 1 226 ? 28.298 -8.137 1.504 1.00 60.06 226 THR A CA 1
ATOM 1830 C C . THR A 1 226 ? 29.810 -8.145 1.589 1.00 60.06 226 THR A C 1
ATOM 1832 O O . THR A 1 226 ? 30.403 -8.861 0.753 1.00 60.06 226 THR A O 1
#

Radius of gyration: 23.0 Å; chains: 1; bounding box: 95×56×43 Å

Sequence (226 aa):
MRPPCILAFMCVILLMWIPGGTARYEANWSSLDARPLPRWFDEAKIGIFIHPSRSLDSGSTIRAEFFDPEIWADIFKASGARYVVFTSKHHEGFTNWPSAGSWNWNSMDVGPHRDLVGDLGCSCQEQTLPELADLVTKYKPDLIWSDGDWDAPDTYWNSTQFLAWLYNDSPVKDVVVTNDRWGKGCYCKHGGYYNCADRYTPGQLPDRKWEKCQSLDSRSWGYRET

Secondary structure (DSSP, 8-state):
--PPPP---------------PPPPPSSHHHHTTPPPPHHHHHH---EEE-PPPP-STTPPP--TT--HHHHHHHHHHTT-S-EEE-SB-TT--BSS--GGGTTSBTTTSSS-S-TTGGGS------HHHHHHHHHHHH--SEE----TTTS-HHHHTHHHHHHHHHHTSTTTTT-EE-S-SSTT-TTTSSSSB--STT---SS--SS-B-----SSSS-SS----

Foldseek 3Di:
DDDDDDDPPPPPPPPPPPVPDDDFADLDQVRLQPDAAAPLVVVQQAAEEADADDPPPDDDAAACPVPDVVVVVVVRVVVSGSYYHYCQADPVREGLADEPLQVCRYCCNTHNVDNNVCVQWHDDYYDLLVVVLRCCQTNVDLEDEDAAAVPFALVVSSQSVSSSCCLHPTPNNNRHFYEQRNYHPSAPPGGQEHQNDAQDDDPDDDPHHYDGDDDPDPPDNHDDDD

pLDDT: mean 71.67, std 18.41, range [26.25, 94.56]